Protein AF-A0A8S0ZD55-F1 (afdb_monomer)

Organism: Arctia plantaginis (NCBI:txid874455)

Nearest PDB structures (foldseek):
  4opw-assembly2_B  TM=4.286E-01  e=6.198E+00  Parabacteroides merdae ATCC 43184

Solvent-accessible surface area (backbone atoms only — not comparable to full-atom values): 8997 Å² total; per-residue (Å²): 132,87,66,43,65,70,47,78,48,70,50,79,42,67,69,46,82,46,78,48,62,26,48,26,40,40,40,39,36,45,28,46,33,40,40,39,41,34,46,24,49,31,38,38,40,38,36,45,28,46,34,40,40,40,40,34,46,24,51,30,38,39,40,39,37,45,29,45,34,41,39,40,40,34,46,25,51,30,40,38,40,39,36,44,29,45,34,40,40,42,40,34,43,26,51,30,39,39,39,38,35,44,28,45,36,41,39,40,40,35,44,26,51,32,39,39,39,37,37,43,29,46,33,40,40,40,41,36,44,26,51,31,38,38,40,38,36,43,30,45,33,41,39,41,39,36,45,25,51,31,39,38,40,37,38,44,29,46,35,41,40,40,40,36,44,25,52,31,38,39,39,37,38,42,30,46,34,40,37,40,39,35,43,26,54,33,40,37,43,37,57,59,56,78,40,80,46,78,47,69,58,53,83,38,82,46,80,89

Structure (mmCIF, N/CA/C/O backbone):
data_AF-A0A8S0ZD55-F1
#
_entry.id   AF-A0A8S0ZD55-F1
#
loop_
_atom_site.group_PDB
_atom_site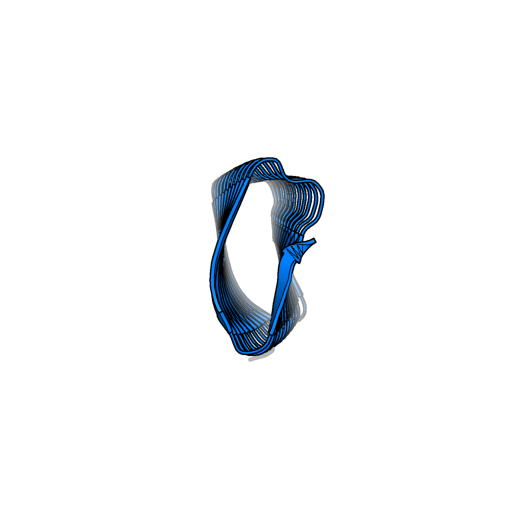.id
_atom_site.type_symbol
_atom_site.label_atom_id
_atom_site.label_alt_id
_atom_site.label_comp_id
_atom_site.label_asym_id
_atom_site.label_entity_id
_atom_site.label_seq_id
_atom_site.pdbx_PDB_ins_code
_atom_site.Cartn_x
_atom_site.Cartn_y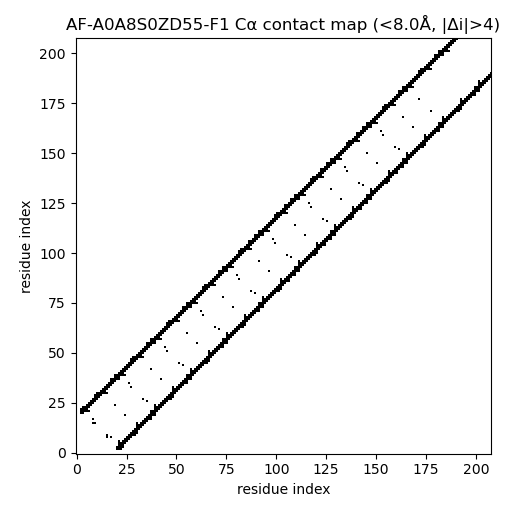
_atom_site.Cartn_z
_atom_site.occupancy
_atom_site.B_iso_or_equiv
_atom_site.auth_seq_id
_atom_site.auth_comp_id
_atom_site.auth_asym_id
_atom_site.auth_atom_id
_atom_site.pdbx_PDB_model_num
ATOM 1 N N . MET A 1 1 ? -24.504 -22.191 20.272 1.00 47.31 1 MET A N 1
ATOM 2 C CA . MET A 1 1 ? -24.353 -20.756 20.610 1.00 47.31 1 MET A CA 1
ATOM 3 C C . MET A 1 1 ? -25.172 -19.933 19.623 1.00 47.31 1 MET A C 1
ATOM 5 O O . MET A 1 1 ? -24.896 -20.004 18.431 1.00 47.31 1 MET A O 1
ATOM 9 N N . SER A 1 2 ? -26.214 -19.232 20.078 1.00 53.12 2 SER A N 1
ATOM 10 C CA . SER A 1 2 ? -27.029 -18.382 19.195 1.00 53.12 2 SER A CA 1
ATOM 11 C C . SER A 1 2 ? -26.196 -17.183 18.729 1.00 53.12 2 SER A C 1
ATOM 13 O O . SER A 1 2 ? -25.650 -16.458 19.561 1.00 53.12 2 SER A O 1
ATOM 15 N N . LYS A 1 3 ? -26.034 -16.994 17.411 1.00 61.75 3 LYS A N 1
ATOM 16 C CA . LYS A 1 3 ? -25.330 -15.819 16.867 1.00 61.75 3 LYS A CA 1
ATOM 17 C C . LYS A 1 3 ? -26.113 -14.563 17.249 1.00 61.75 3 LYS A C 1
ATOM 19 O O . LYS A 1 3 ? -27.315 -14.496 17.009 1.00 61.75 3 LYS A O 1
ATOM 24 N N . CYS A 1 4 ? -25.429 -13.544 17.767 1.00 74.69 4 CYS A N 1
ATOM 25 C CA . CYS A 1 4 ? -26.048 -12.246 18.026 1.00 74.69 4 CYS A CA 1
ATOM 26 C C . CYS A 1 4 ? -26.652 -11.696 16.721 1.00 74.69 4 CYS A C 1
ATOM 28 O O . CYS A 1 4 ? -25.960 -11.588 15.702 1.00 74.69 4 CYS A O 1
ATOM 30 N N . GLU A 1 5 ? -27.945 -11.367 16.715 1.00 87.19 5 GLU A N 1
ATOM 31 C CA . GLU A 1 5 ? -28.601 -10.897 15.493 1.00 87.19 5 GLU A CA 1
ATOM 32 C C . GLU A 1 5 ? -28.090 -9.518 15.065 1.00 87.19 5 GLU A C 1
ATOM 34 O O . GLU A 1 5 ? -27.779 -9.297 13.888 1.00 87.19 5 GLU A O 1
ATOM 39 N N . GLN A 1 6 ? -27.974 -8.591 16.019 1.00 91.31 6 GLN A N 1
ATOM 40 C CA . GLN A 1 6 ? -27.474 -7.242 15.788 1.00 91.31 6 GLN A CA 1
ATOM 41 C C . GLN A 1 6 ? -26.684 -6.734 16.994 1.00 91.31 6 GLN A C 1
ATOM 43 O O . GLN A 1 6 ? -27.213 -6.654 18.096 1.00 91.31 6 GLN A O 1
ATOM 48 N N . LEU A 1 7 ? -25.452 -6.288 16.753 1.00 94.31 7 LEU A N 1
ATOM 49 C CA . LEU A 1 7 ? -24.632 -5.591 17.739 1.00 94.31 7 LEU A CA 1
ATOM 50 C C . LEU A 1 7 ? -24.312 -4.174 17.248 1.00 94.31 7 LEU A C 1
ATOM 52 O O . LEU A 1 7 ? -23.886 -3.969 16.104 1.00 94.31 7 LEU A O 1
ATOM 56 N N . ARG A 1 8 ? -24.513 -3.177 18.113 1.00 96.56 8 ARG A N 1
ATOM 57 C CA . ARG A 1 8 ? -24.145 -1.779 17.861 1.00 96.56 8 ARG A CA 1
ATOM 58 C C . ARG A 1 8 ? -23.263 -1.280 18.996 1.00 96.56 8 ARG A C 1
ATOM 60 O O . ARG A 1 8 ? -23.666 -1.335 20.147 1.00 96.56 8 ARG A O 1
ATOM 67 N N . VAL A 1 9 ? -22.080 -0.780 18.658 1.00 96.94 9 VAL A N 1
ATOM 68 C CA . VAL A 1 9 ? -21.121 -0.223 19.620 1.00 96.94 9 VAL A CA 1
ATOM 69 C C . VAL A 1 9 ? -20.705 1.164 19.148 1.00 96.94 9 VAL A C 1
ATOM 71 O O . VAL A 1 9 ? -20.312 1.343 17.994 1.00 96.94 9 VAL A O 1
ATOM 74 N N . GLY A 1 10 ? -20.780 2.167 20.016 1.00 95.12 10 GLY A N 1
ATOM 75 C CA . GLY A 1 10 ? -20.322 3.504 19.667 1.00 95.12 10 GLY A CA 1
ATOM 76 C C . GLY A 1 10 ? -20.401 4.503 20.807 1.00 95.12 10 GLY A C 1
ATOM 77 O O . GLY A 1 10 ? -20.494 4.114 21.963 1.00 95.12 10 GLY A O 1
ATOM 78 N N . GLY A 1 11 ? -20.322 5.788 20.469 1.00 96.12 11 GLY A N 1
ATOM 79 C CA . GLY A 1 11 ? -20.299 6.889 21.435 1.00 96.12 11 GLY A CA 1
ATOM 80 C C . GLY A 1 11 ? -19.038 7.739 21.310 1.00 96.12 11 GLY A C 1
ATOM 81 O O . GLY A 1 11 ? -18.420 7.785 20.239 1.00 96.12 11 GLY A O 1
ATOM 82 N N . ARG A 1 12 ? -18.679 8.431 22.395 1.00 97.88 12 ARG A N 1
ATOM 83 C CA . ARG A 1 12 ? -17.441 9.206 22.513 1.00 97.88 12 ARG A CA 1
ATOM 84 C C . ARG A 1 12 ? -16.537 8.552 23.550 1.00 97.88 12 ARG A C 1
ATOM 86 O O . ARG A 1 12 ? -16.759 8.727 24.738 1.00 97.88 12 ARG A O 1
ATOM 93 N N . ASN A 1 13 ? -15.535 7.812 23.094 1.00 97.25 13 ASN A N 1
ATOM 94 C CA . ASN A 1 13 ? -14.643 7.047 23.961 1.00 97.25 13 ASN A CA 1
ATOM 95 C C . ASN A 1 13 ? -13.189 7.291 23.570 1.00 97.25 13 ASN A C 1
ATOM 97 O O . ASN A 1 13 ? -12.891 7.578 22.415 1.00 97.25 13 ASN A O 1
ATOM 101 N N . GLU A 1 14 ? -12.256 7.079 24.489 1.00 97.56 14 GLU A N 1
ATOM 102 C CA . GLU A 1 14 ? -10.845 6.987 24.109 1.00 97.56 14 GLU A CA 1
ATOM 103 C C . GLU A 1 14 ? -10.634 5.752 23.204 1.00 97.56 14 GLU A C 1
ATOM 105 O O . GLU A 1 14 ? -10.080 5.832 22.104 1.00 97.56 14 GLU A O 1
ATOM 110 N N . LYS A 1 15 ? -11.159 4.587 23.616 1.00 97.62 15 LYS A N 1
ATOM 111 C CA . LYS A 1 15 ? -10.948 3.307 22.926 1.00 97.62 15 LYS A CA 1
ATOM 112 C C . LYS A 1 15 ? -12.230 2.481 22.832 1.00 97.62 15 LYS A C 1
ATOM 114 O O . LYS A 1 15 ? -12.944 2.312 23.809 1.00 97.62 15 LYS A O 1
ATOM 119 N N . ILE A 1 16 ? -12.463 1.880 21.666 1.00 98.06 16 ILE A N 1
ATOM 120 C CA . ILE A 1 16 ? -13.451 0.815 21.450 1.00 98.06 16 ILE A CA 1
ATOM 121 C C . ILE A 1 16 ? -12.721 -0.437 20.954 1.00 98.06 16 ILE A C 1
ATOM 123 O O . ILE A 1 16 ? -12.004 -0.392 19.948 1.00 98.06 16 ILE A O 1
ATOM 127 N N . LYS A 1 17 ? -12.945 -1.577 21.616 1.00 98.12 17 LYS A N 1
ATOM 128 C CA . LYS A 1 17 ? -12.477 -2.902 21.187 1.00 98.12 17 LYS A CA 1
ATOM 129 C C . LYS A 1 17 ? -13.671 -3.852 21.099 1.00 98.12 17 LYS A C 1
ATOM 131 O O . LYS A 1 17 ? -14.343 -4.070 22.095 1.00 98.12 17 LYS A O 1
ATOM 136 N N . VAL A 1 18 ? -13.916 -4.418 19.919 1.00 97.56 18 VAL A N 1
ATOM 137 C CA . VAL A 1 18 ? -15.024 -5.358 19.680 1.00 97.56 18 VAL A CA 1
ATOM 138 C C . VAL A 1 18 ? -14.488 -6.661 19.097 1.00 97.56 18 VAL A C 1
ATOM 140 O O . VAL A 1 18 ? -13.771 -6.635 18.093 1.00 97.56 18 VAL A O 1
ATOM 143 N N . THR A 1 19 ? -14.883 -7.780 19.702 1.00 96.88 19 THR A N 1
ATOM 144 C CA . THR A 1 19 ? -14.769 -9.133 19.142 1.00 96.88 19 THR A CA 1
ATOM 145 C C . THR A 1 19 ? -16.174 -9.721 19.069 1.00 96.88 19 THR A C 1
ATOM 147 O O . THR A 1 19 ? -16.869 -9.718 20.080 1.00 96.88 19 THR A O 1
ATOM 150 N N . SER A 1 20 ? -16.636 -10.156 17.895 1.00 92.12 20 SER A N 1
ATOM 151 C CA . SER A 1 20 ? -18.030 -10.598 17.733 1.00 92.12 20 SER A CA 1
ATOM 152 C C . SER A 1 20 ? -18.220 -11.591 16.587 1.00 92.12 20 SER A C 1
ATOM 154 O O . SER A 1 20 ? -17.722 -11.358 15.484 1.00 92.12 20 SER A O 1
ATOM 156 N N . ASP A 1 21 ? -19.015 -12.631 16.848 1.00 94.62 21 ASP A N 1
ATOM 157 C CA . ASP A 1 21 ? -19.745 -13.396 15.834 1.00 94.62 21 ASP A CA 1
ATOM 158 C C . ASP A 1 21 ? -21.208 -12.924 15.825 1.00 94.62 21 ASP A C 1
ATOM 160 O O . ASP A 1 21 ? -21.932 -13.063 16.817 1.00 94.62 21 ASP A O 1
ATOM 164 N N . SER A 1 22 ? -21.636 -12.290 14.732 1.00 92.12 22 SER A N 1
ATOM 165 C CA . SER A 1 22 ? -22.992 -11.744 14.627 1.00 92.12 22 SER A CA 1
ATOM 166 C C . SER A 1 22 ? -23.531 -11.740 13.204 1.00 92.12 22 SER A C 1
ATOM 168 O O . SER A 1 22 ? -22.808 -11.718 12.208 1.00 92.12 22 SER A O 1
ATOM 170 N N . ARG A 1 23 ? -24.855 -11.690 13.061 1.00 95.69 23 ARG A N 1
ATOM 171 C CA . ARG A 1 23 ? -25.461 -11.462 11.747 1.00 95.69 23 ARG A CA 1
ATOM 172 C C . ARG A 1 23 ? -25.162 -10.044 11.249 1.00 95.69 23 ARG A C 1
ATOM 174 O O . ARG A 1 23 ? -24.842 -9.885 10.068 1.00 95.69 23 ARG A O 1
ATOM 181 N N . ALA A 1 24 ? -25.226 -9.034 12.115 1.00 96.25 24 ALA A N 1
ATOM 182 C CA . ALA A 1 24 ? -24.863 -7.665 11.772 1.00 96.25 24 ALA A CA 1
ATOM 183 C C . ALA A 1 24 ? -24.129 -6.944 12.912 1.00 96.25 24 ALA A C 1
ATOM 185 O O . ALA A 1 24 ? -24.646 -6.840 14.020 1.00 96.25 24 ALA A O 1
ATOM 186 N N . LEU A 1 25 ? -22.983 -6.338 12.595 1.00 97.75 25 LEU A N 1
ATOM 187 C CA . LEU A 1 25 ? -22.206 -5.515 13.521 1.00 97.75 25 LEU A CA 1
ATOM 188 C C . LEU A 1 25 ? -22.049 -4.087 12.982 1.00 97.75 25 LEU A C 1
ATOM 190 O O . LEU A 1 25 ? -21.667 -3.862 11.827 1.00 97.75 25 LEU A O 1
ATOM 194 N N . ARG A 1 26 ? -22.321 -3.096 13.834 1.00 98.38 26 ARG A N 1
ATOM 195 C CA . ARG A 1 26 ? -22.043 -1.678 13.574 1.00 98.38 26 ARG A CA 1
ATOM 196 C C . ARG A 1 26 ? -21.172 -1.105 14.683 1.00 98.38 26 ARG A C 1
ATOM 198 O O . ARG A 1 26 ? -21.569 -1.128 15.841 1.00 98.38 26 ARG A O 1
ATOM 205 N N . VAL A 1 27 ? -20.020 -0.550 14.318 1.00 98.44 27 VAL A N 1
ATOM 206 C CA . VAL A 1 27 ? -19.103 0.109 15.256 1.00 98.44 27 VAL A CA 1
ATOM 207 C C . VAL A 1 27 ? -18.818 1.535 14.793 1.00 98.44 27 VAL A C 1
ATOM 209 O O . VAL A 1 27 ? -18.465 1.745 13.631 1.00 98.44 27 VAL A O 1
ATOM 212 N N . GLY A 1 28 ? -18.948 2.529 15.670 1.00 96.31 28 GLY A N 1
ATOM 213 C CA . GLY A 1 28 ? -18.549 3.889 15.313 1.00 96.31 28 GLY A CA 1
ATOM 214 C C . GLY A 1 28 ? -18.613 4.933 16.418 1.00 96.31 28 GLY A C 1
ATOM 215 O O . GLY A 1 28 ? -18.451 4.616 17.587 1.00 96.31 28 GLY A O 1
ATOM 216 N N . GLY A 1 29 ? -18.799 6.200 16.045 1.00 97.75 29 GLY A N 1
ATOM 217 C CA . GLY A 1 29 ? -18.802 7.333 16.979 1.00 97.75 29 GLY A CA 1
ATOM 218 C C . GLY A 1 29 ? -17.589 8.252 16.822 1.00 97.75 29 GLY A C 1
ATOM 219 O O . GLY A 1 29 ? -17.018 8.340 15.730 1.00 97.75 29 GLY A O 1
ATOM 220 N N . ARG A 1 30 ? -17.229 8.968 17.893 1.00 98.44 30 ARG A N 1
ATOM 221 C CA . ARG A 1 30 ? -16.072 9.873 17.947 1.00 98.44 30 ARG A CA 1
ATOM 222 C C . ARG A 1 30 ? -15.062 9.355 18.961 1.00 98.44 30 ARG A C 1
ATOM 224 O O . ARG A 1 30 ? -15.209 9.633 20.144 1.00 98.44 30 ARG A O 1
ATOM 231 N N . ASN A 1 31 ? -14.052 8.625 18.506 1.00 98.06 31 ASN A N 1
ATOM 232 C CA . ASN A 1 31 ? -13.114 7.951 19.400 1.00 98.06 31 ASN A CA 1
ATOM 233 C C . ASN A 1 31 ? -11.665 8.170 18.976 1.00 98.06 31 ASN A C 1
ATOM 235 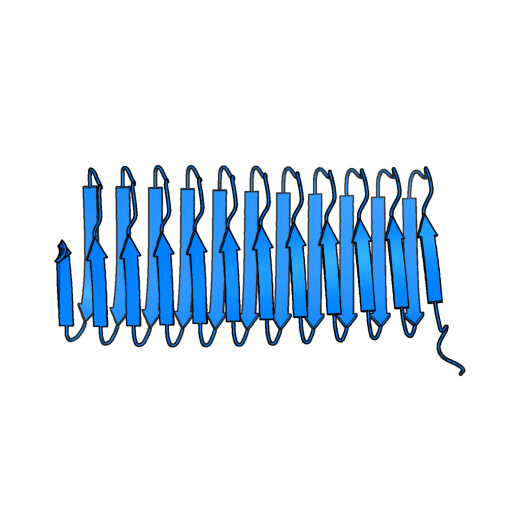O O . ASN A 1 31 ? -11.409 8.428 17.807 1.00 98.06 31 ASN A O 1
ATOM 239 N N . GLU A 1 32 ? -10.691 7.999 19.864 1.00 98.31 32 GLU A N 1
ATOM 240 C CA . GLU A 1 32 ? -9.295 7.977 19.407 1.00 98.31 32 GLU A CA 1
ATOM 241 C C . GLU A 1 32 ? -9.029 6.684 18.630 1.00 98.31 32 GLU A C 1
ATOM 243 O O . GLU A 1 32 ? -8.540 6.702 17.498 1.00 98.31 32 GLU A O 1
ATOM 248 N N . LYS A 1 33 ? -9.404 5.528 19.198 1.00 98.25 33 LYS A N 1
ATOM 249 C CA . LYS A 1 33 ? -9.071 4.210 18.633 1.00 98.25 33 LYS A CA 1
ATOM 250 C C . LYS A 1 33 ? -10.280 3.283 18.562 1.00 98.25 33 LYS A C 1
ATOM 252 O O . LYS A 1 33 ? -10.929 3.006 19.564 1.00 98.25 33 LYS A O 1
ATOM 257 N N . ILE A 1 34 ? -10.515 2.700 17.388 1.00 98.69 34 ILE A N 1
ATOM 258 C CA . ILE A 1 34 ? -11.448 1.585 17.182 1.00 98.69 34 ILE A CA 1
ATOM 259 C C . ILE A 1 34 ? -10.667 0.357 16.702 1.00 98.69 34 ILE A C 1
ATOM 261 O O . ILE A 1 34 ? -9.983 0.411 15.676 1.00 98.69 34 ILE A O 1
ATOM 265 N N . LYS A 1 35 ? -10.810 -0.777 17.398 1.00 98.75 35 LYS A N 1
ATOM 266 C CA . LYS A 1 35 ? -10.303 -2.094 16.982 1.00 98.75 35 LYS A CA 1
ATOM 267 C C . LYS A 1 35 ? -11.455 -3.097 16.901 1.00 98.75 35 LYS A C 1
ATOM 269 O O . LYS A 1 35 ? -12.085 -3.387 17.911 1.00 98.75 35 LYS A O 1
ATOM 274 N N . VAL A 1 36 ? -11.692 -3.661 15.720 1.00 98.56 36 VAL A N 1
ATOM 275 C CA . VAL A 1 36 ? -12.752 -4.656 15.487 1.00 98.56 36 VAL A CA 1
ATOM 276 C C . VAL A 1 36 ? -12.156 -5.950 14.945 1.00 98.56 36 VAL A C 1
ATOM 278 O O . VAL A 1 36 ? -11.384 -5.912 13.987 1.00 98.56 36 VAL A O 1
ATOM 281 N N . THR A 1 37 ? -12.538 -7.075 15.546 1.00 98.44 37 THR A N 1
ATOM 282 C CA . THR A 1 37 ? -12.336 -8.434 15.021 1.00 98.44 37 THR A CA 1
ATOM 283 C C . THR A 1 37 ? -13.705 -9.096 14.906 1.00 98.44 37 THR A C 1
ATOM 285 O O . THR A 1 37 ? -14.418 -9.164 15.903 1.00 98.44 37 THR A O 1
ATOM 288 N N . SER A 1 38 ? -14.133 -9.518 13.716 1.00 95.81 38 SER A N 1
ATOM 289 C CA . SER A 1 38 ? -15.491 -10.057 13.568 1.00 95.81 38 SER A CA 1
ATOM 290 C C . SER A 1 38 ? -15.641 -11.066 12.439 1.00 95.81 38 SER A C 1
ATOM 292 O O . SER A 1 38 ? -15.165 -10.823 11.330 1.00 95.81 38 SER A O 1
ATOM 294 N N . ASP A 1 39 ? -16.378 -12.135 12.730 1.00 97.00 39 ASP A N 1
ATOM 295 C CA . ASP A 1 39 ? -17.098 -12.934 11.739 1.00 97.00 39 ASP A CA 1
ATOM 296 C C . ASP A 1 39 ? -18.535 -12.396 11.682 1.00 97.00 39 ASP A C 1
ATOM 298 O O . ASP A 1 39 ? -19.239 -12.351 12.695 1.00 97.00 39 ASP A O 1
ATOM 302 N N . SER A 1 40 ? -18.962 -11.882 10.528 1.00 94.31 40 SER A N 1
ATOM 303 C CA . SER A 1 40 ? -20.347 -11.433 10.395 1.00 94.31 40 SER A CA 1
ATOM 304 C C . SER A 1 40 ? -20.889 -11.488 8.980 1.00 94.31 40 SER A C 1
ATOM 306 O O . SER A 1 40 ? -20.178 -11.347 7.988 1.00 94.31 40 SER A O 1
ATOM 308 N N . ARG A 1 41 ? -22.216 -11.580 8.829 1.00 97.12 41 ARG A N 1
ATOM 309 C CA . ARG A 1 41 ? -22.799 -11.397 7.486 1.00 97.12 41 ARG A CA 1
ATOM 310 C C . ARG A 1 41 ? -22.613 -9.955 7.004 1.00 97.12 41 ARG A C 1
ATOM 312 O O . ARG A 1 41 ? -22.337 -9.750 5.822 1.00 97.12 41 ARG A O 1
ATOM 319 N N . ALA A 1 42 ? -22.758 -8.969 7.887 1.00 97.81 42 ALA A N 1
ATOM 320 C CA . ALA A 1 42 ? -22.577 -7.562 7.549 1.00 97.81 42 ALA A CA 1
ATOM 321 C C . ALA A 1 42 ? -21.855 -6.784 8.657 1.00 97.81 42 ALA A C 1
ATOM 323 O O . ALA A 1 42 ? -22.394 -6.618 9.749 1.00 97.81 42 ALA A O 1
ATOM 324 N N . LEU A 1 43 ? -20.707 -6.195 8.321 1.00 98.50 43 LEU A N 1
ATOM 325 C CA . LEU A 1 43 ? -19.941 -5.321 9.207 1.00 98.50 43 LEU A CA 1
ATOM 326 C C . LEU A 1 43 ? -19.885 -3.892 8.657 1.00 98.50 43 LEU A C 1
ATOM 328 O O . LEU A 1 43 ? -19.554 -3.649 7.491 1.00 98.50 43 LEU A O 1
ATOM 332 N N . ARG A 1 44 ? -20.186 -2.914 9.515 1.00 98.75 44 ARG A N 1
ATOM 333 C CA . ARG A 1 44 ? -19.974 -1.487 9.245 1.00 98.75 44 ARG A CA 1
ATOM 334 C C . ARG A 1 44 ? -19.138 -0.856 10.349 1.00 98.75 44 ARG A C 1
ATOM 336 O O . ARG A 1 44 ? -19.539 -0.890 11.506 1.00 98.75 44 ARG A O 1
ATOM 343 N N . VAL A 1 45 ? -18.023 -0.231 9.982 1.00 98.69 45 VAL A N 1
ATOM 344 C CA . VAL A 1 45 ? -17.153 0.497 10.916 1.00 98.69 4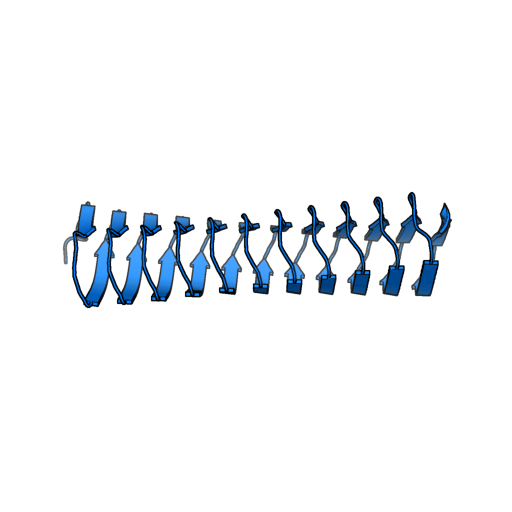5 VAL A CA 1
ATOM 345 C C . VAL A 1 45 ? -16.935 1.923 10.422 1.00 98.69 45 VAL A C 1
ATOM 347 O O . VAL A 1 45 ? -16.583 2.126 9.259 1.00 98.69 45 VAL A O 1
ATOM 350 N N . GLY A 1 46 ? -17.128 2.929 11.273 1.00 96.94 46 GLY A N 1
ATOM 351 C CA . GLY A 1 46 ? -16.804 4.301 10.889 1.00 96.94 46 GLY A CA 1
ATOM 352 C C . GLY A 1 46 ? -16.986 5.362 11.964 1.00 96.94 46 GLY A C 1
ATOM 353 O O . GLY A 1 46 ? -16.944 5.062 13.147 1.00 96.94 46 GLY A O 1
ATOM 354 N N . GLY A 1 47 ? -17.151 6.620 11.558 1.00 98.12 47 GLY A N 1
ATOM 355 C CA . GLY A 1 47 ? -17.268 7.763 12.473 1.00 98.12 47 GLY A CA 1
ATOM 356 C C . GLY A 1 47 ? -16.138 8.778 12.302 1.00 98.12 47 GLY A C 1
ATOM 357 O O . GLY A 1 47 ? -15.587 8.900 11.204 1.00 98.12 47 GLY A O 1
ATOM 358 N N . ARG A 1 48 ? -15.825 9.524 13.368 1.00 98.62 48 ARG A N 1
ATOM 359 C CA . ARG A 1 48 ? -14.725 10.498 13.411 1.00 98.62 48 ARG A CA 1
ATOM 360 C C . ARG A 1 48 ? -13.668 10.043 14.410 1.00 98.62 48 ARG A C 1
ATOM 362 O O . ARG A 1 48 ? -13.837 10.293 15.598 1.00 98.62 48 ARG A O 1
ATOM 369 N N . ASN A 1 49 ? -12.608 9.392 13.943 1.00 98.50 49 ASN A N 1
ATOM 370 C CA . ASN A 1 49 ? -11.626 8.774 14.833 1.00 98.50 49 ASN A CA 1
ATOM 371 C C . ASN A 1 49 ? -10.184 9.043 14.409 1.00 98.50 49 ASN A C 1
ATOM 373 O O . ASN A 1 49 ? -9.931 9.284 13.238 1.00 98.50 49 ASN A O 1
ATOM 377 N N . GLU A 1 50 ? -9.211 8.932 15.306 1.00 98.56 50 GLU A N 1
ATOM 378 C CA . GLU A 1 50 ? -7.808 8.970 14.870 1.00 98.56 50 GLU A CA 1
ATOM 379 C C . GLU A 1 50 ? -7.451 7.670 14.140 1.00 98.56 50 GLU A C 1
ATOM 381 O O . GLU A 1 50 ? -6.933 7.679 13.023 1.00 98.56 50 GLU A O 1
ATOM 386 N N . LYS A 1 51 ? -7.767 6.512 14.736 1.00 98.62 51 LYS A N 1
ATOM 387 C CA . LYS A 1 51 ? -7.332 5.200 14.233 1.00 98.62 51 LYS A CA 1
ATOM 388 C C . LYS A 1 51 ? -8.473 4.188 14.208 1.00 98.62 51 LYS A C 1
ATOM 390 O O . LYS A 1 51 ? -9.067 3.867 15.232 1.00 98.62 51 LYS A O 1
ATOM 395 N N . ILE A 1 52 ? -8.705 3.591 13.042 1.00 98.81 52 ILE A N 1
ATOM 396 C CA . ILE A 1 52 ? -9.578 2.425 12.862 1.00 98.81 52 ILE A CA 1
ATOM 397 C C . ILE A 1 52 ? -8.737 1.234 12.395 1.00 98.81 52 ILE A C 1
ATOM 399 O O . ILE A 1 52 ? -8.077 1.300 11.356 1.00 98.81 52 ILE A O 1
ATOM 403 N N . LYS A 1 53 ? -8.805 0.114 13.122 1.00 98.88 53 LYS A N 1
ATOM 404 C CA . LYS A 1 53 ? -8.249 -1.186 12.720 1.00 98.88 53 LYS A CA 1
ATOM 405 C C . LYS A 1 53 ? -9.359 -2.233 12.659 1.00 98.88 53 LYS A C 1
ATOM 407 O O . LYS A 1 53 ? -9.996 -2.511 13.671 1.00 98.88 53 LYS A O 1
ATOM 412 N N . VAL A 1 54 ? -9.551 -2.842 11.492 1.00 98.75 54 VAL A N 1
ATOM 413 C CA . VAL A 1 54 ? -10.555 -3.893 11.271 1.00 98.75 54 VAL A CA 1
ATOM 414 C C . VAL A 1 54 ? -9.883 -5.155 10.747 1.00 98.75 54 VAL A C 1
ATOM 416 O O . VAL A 1 54 ? -9.159 -5.091 9.754 1.00 98.75 54 VAL A O 1
ATOM 419 N N . THR A 1 55 ? -10.166 -6.282 11.395 1.00 98.75 55 THR A N 1
ATOM 420 C CA . THR A 1 55 ? -9.931 -7.635 10.884 1.00 98.75 55 THR A CA 1
ATOM 421 C C . THR A 1 55 ? -11.286 -8.331 10.779 1.00 98.75 55 THR A C 1
ATOM 423 O O . THR A 1 55 ? -12.008 -8.379 11.773 1.00 98.75 55 THR A O 1
ATOM 426 N N . SER A 1 56 ? -11.680 -8.822 9.605 1.00 97.38 56 SER A N 1
ATOM 427 C CA . SER A 1 56 ? -13.002 -9.448 9.468 1.00 97.38 56 SER A CA 1
ATOM 428 C C . SER A 1 56 ? -13.089 -10.488 8.362 1.00 97.38 56 SER A C 1
ATOM 430 O O . SER A 1 56 ? -12.598 -10.252 7.258 1.00 97.38 56 SER A O 1
ATOM 432 N N . ASP A 1 57 ? -13.793 -11.575 8.662 1.00 98.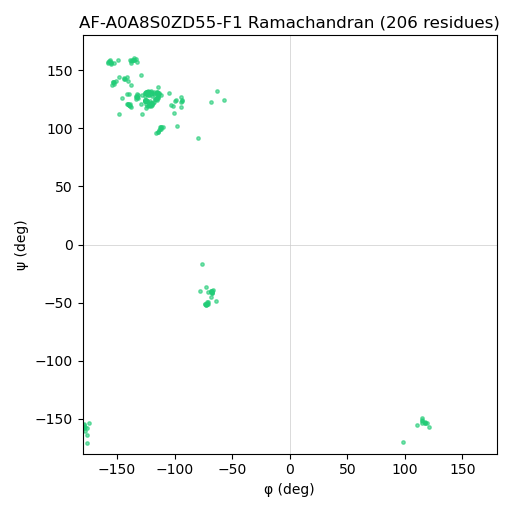19 57 ASP A N 1
ATOM 433 C CA . ASP A 1 57 ? -14.465 -12.410 7.669 1.00 98.19 57 ASP A CA 1
ATOM 434 C C . ASP A 1 57 ? -15.916 -11.924 7.564 1.00 98.19 57 ASP A C 1
ATOM 436 O O . ASP A 1 57 ? -16.617 -11.792 8.574 1.00 98.19 57 ASP A O 1
ATOM 440 N N . SER A 1 58 ? -16.359 -11.539 6.364 1.00 95.88 58 SER A N 1
ATOM 441 C CA . SER A 1 58 ? -17.757 -11.152 6.193 1.00 95.88 58 SER A CA 1
ATOM 442 C C . SER A 1 58 ? -18.306 -11.305 4.786 1.00 95.88 58 SER A C 1
ATOM 444 O O . SER A 1 58 ? -17.615 -11.179 3.778 1.00 95.88 58 SER A O 1
ATOM 446 N N . ARG A 1 59 ? -19.630 -11.437 4.655 1.00 98.12 59 ARG A N 1
ATOM 447 C CA . ARG A 1 59 ? -20.240 -11.309 3.317 1.00 98.12 59 ARG A CA 1
ATOM 448 C C . ARG A 1 59 ? -20.126 -9.873 2.800 1.00 98.12 59 ARG A C 1
ATOM 450 O O . ARG A 1 59 ? -19.870 -9.677 1.613 1.00 98.12 59 ARG A O 1
ATOM 457 N N . ALA A 1 60 ? -20.320 -8.878 3.662 1.00 98.38 60 ALA A N 1
ATOM 458 C CA . ALA A 1 60 ? -20.215 -7.472 3.294 1.00 98.38 60 ALA A CA 1
ATOM 459 C C . ALA A 1 60 ? -19.549 -6.633 4.391 1.00 98.38 60 ALA A C 1
ATOM 461 O O . ALA A 1 60 ? -20.107 -6.470 5.476 1.00 98.38 60 ALA A O 1
ATOM 462 N N . LEU A 1 61 ? -18.432 -5.989 4.047 1.00 98.69 61 LEU A N 1
ATOM 463 C CA . LEU A 1 61 ? -17.713 -5.059 4.913 1.00 98.69 61 LEU A CA 1
ATOM 464 C C . LEU A 1 61 ? -17.738 -3.639 4.339 1.00 98.69 61 LEU A C 1
ATOM 466 O O . LEU A 1 61 ? -17.422 -3.396 3.169 1.00 98.69 61 LEU A O 1
ATOM 470 N N . ARG A 1 62 ? -18.093 -2.666 5.182 1.00 98.88 62 ARG A N 1
ATOM 471 C CA . ARG A 1 62 ? -17.955 -1.234 4.894 1.00 98.88 62 ARG A CA 1
ATOM 472 C C . ARG A 1 62 ? -17.154 -0.543 5.989 1.00 98.88 62 ARG A C 1
ATOM 474 O O . ARG A 1 62 ? -17.559 -0.574 7.147 1.00 98.88 62 ARG A O 1
ATOM 481 N N . VAL A 1 63 ? -16.072 0.131 5.613 1.00 98.75 63 VAL A N 1
ATOM 482 C CA . VAL A 1 63 ? -15.247 0.925 6.534 1.00 98.75 63 VAL A CA 1
ATOM 483 C C . VAL A 1 63 ? -15.107 2.352 6.014 1.00 98.75 63 VAL A C 1
ATOM 485 O O . VAL A 1 63 ? -14.775 2.553 4.845 1.00 98.75 63 VAL A O 1
ATOM 488 N N . GLY A 1 64 ? -15.351 3.359 6.850 1.00 97.06 64 GLY A N 1
ATOM 489 C CA . GLY A 1 64 ? -15.098 4.740 6.446 1.00 97.06 64 GLY A CA 1
ATOM 490 C C . GLY A 1 64 ? -15.372 5.810 7.493 1.00 97.06 64 GLY A C 1
ATOM 491 O O . GLY A 1 64 ? -15.341 5.541 8.685 1.00 97.06 64 GLY A O 1
ATOM 492 N N . GLY A 1 65 ? -15.609 7.044 7.053 1.00 98.12 65 GLY A N 1
ATOM 493 C CA . GLY A 1 65 ? -15.814 8.200 7.935 1.00 98.12 65 GLY A CA 1
ATOM 494 C C . GLY A 1 65 ? -14.748 9.278 7.750 1.00 98.12 65 GLY A C 1
ATOM 495 O O . GLY A 1 65 ? -14.199 9.413 6.654 1.00 98.12 65 GLY A O 1
ATOM 496 N N . ARG A 1 66 ? -14.488 10.060 8.803 1.00 98.69 66 ARG A N 1
ATOM 497 C CA . ARG A 1 66 ? -13.446 11.095 8.836 1.00 98.69 66 ARG A CA 1
ATOM 498 C C . ARG A 1 66 ? -12.372 10.704 9.842 1.00 98.69 66 ARG A C 1
ATOM 500 O O . ARG A 1 66 ? -12.563 10.949 11.028 1.00 98.69 66 ARG A O 1
ATOM 507 N N . ASN A 1 67 ? -11.277 10.105 9.389 1.00 98.50 67 ASN A N 1
ATOM 508 C CA . ASN A 1 67 ? -10.269 9.559 10.295 1.00 98.50 67 ASN A CA 1
ATOM 509 C C . ASN A 1 67 ? -8.847 9.914 9.879 1.00 98.50 67 ASN A C 1
ATOM 511 O O . ASN A 1 67 ? -8.610 10.169 8.710 1.00 98.50 67 ASN A O 1
ATOM 515 N N . GLU A 1 68 ? -7.871 9.872 10.777 1.00 98.62 68 GLU A N 1
ATOM 516 C CA . GLU A 1 68 ? -6.475 9.990 10.329 1.00 98.62 68 GLU A CA 1
ATOM 517 C C . GLU A 1 68 ? -6.059 8.697 9.621 1.00 98.62 68 GLU A C 1
ATOM 519 O O . GLU A 1 68 ? -5.637 8.707 8.467 1.00 98.62 68 GLU A O 1
ATOM 524 N N . ASN A 1 69 ? -6.265 7.545 10.265 1.00 98.56 69 ASN A N 1
ATOM 525 C CA . ASN A 1 69 ? -5.751 6.265 9.796 1.00 98.56 69 ASN A CA 1
ATOM 526 C C . ASN A 1 69 ? -6.821 5.167 9.789 1.00 98.56 69 ASN A C 1
ATOM 528 O O . ASN A 1 69 ? -7.403 4.825 10.818 1.00 98.56 69 ASN A O 1
ATOM 532 N N . ILE A 1 70 ? -7.001 4.521 8.637 1.00 98.88 70 ILE A N 1
ATOM 533 C CA . ILE A 1 70 ? -7.798 3.299 8.487 1.00 98.88 70 ILE A CA 1
ATOM 534 C C . ILE A 1 70 ? -6.888 2.149 8.047 1.00 98.88 70 ILE A C 1
ATOM 536 O O . ILE A 1 70 ? -6.234 2.227 7.005 1.00 98.88 70 ILE A O 1
ATOM 540 N N . LYS A 1 71 ? -6.895 1.043 8.799 1.00 98.88 71 LYS A N 1
ATOM 541 C CA . LYS A 1 71 ? -6.268 -0.232 8.425 1.00 98.88 71 LYS A CA 1
ATOM 542 C C . LYS A 1 71 ? -7.316 -1.343 8.389 1.00 98.88 71 LYS A C 1
ATOM 544 O O . LYS A 1 71 ? -7.944 -1.629 9.405 1.00 98.88 71 LYS A O 1
ATOM 549 N N . VAL A 1 72 ? -7.462 -1.994 7.238 1.00 98.81 72 VAL A N 1
ATOM 550 C CA . VAL A 1 72 ? -8.405 -3.103 7.036 1.00 98.81 72 VAL A CA 1
ATOM 551 C C . VAL A 1 72 ? -7.661 -4.338 6.544 1.00 98.81 72 VAL A C 1
ATOM 553 O O . VAL A 1 72 ? -6.926 -4.256 5.560 1.00 98.81 72 VAL A O 1
ATOM 556 N N . THR A 1 73 ? -7.895 -5.464 7.212 1.00 98.88 73 THR A N 1
ATOM 557 C CA . THR A 1 73 ? -7.582 -6.815 6.741 1.00 98.88 73 THR A CA 1
ATOM 558 C C . THR A 1 73 ? -8.896 -7.585 6.642 1.00 98.88 73 THR A C 1
ATOM 560 O O . THR A 1 73 ? -9.613 -7.667 7.637 1.00 98.88 73 THR A O 1
ATOM 563 N N . SER A 1 74 ? -9.259 -8.105 5.470 1.00 97.88 74 SER A N 1
ATOM 564 C CA . SER A 1 74 ? -10.539 -8.810 5.339 1.00 97.88 74 SER A CA 1
ATOM 565 C C . SER A 1 74 ? -10.560 -9.865 4.245 1.00 97.88 74 SER A C 1
ATOM 567 O O . SER A 1 74 ? -10.081 -9.611 3.139 1.00 97.88 74 SER A O 1
ATOM 569 N N . ASP A 1 75 ? -11.193 -10.992 4.557 1.00 98.44 75 ASP A N 1
ATOM 570 C CA . ASP A 1 75 ? -11.815 -11.870 3.570 1.00 98.44 75 ASP A CA 1
ATOM 571 C C . ASP A 1 75 ? -13.288 -11.461 3.454 1.00 98.44 75 ASP A C 1
ATOM 573 O O . ASP A 1 75 ? -13.988 -11.320 4.463 1.00 98.44 75 ASP A O 1
ATOM 577 N N . SER A 1 76 ? -13.753 -11.144 2.243 1.00 95.88 76 SER A N 1
ATOM 578 C CA . SER A 1 76 ? -15.173 -10.853 2.064 1.00 95.88 76 SER A CA 1
ATOM 579 C C . SER A 1 76 ? -15.705 -11.058 0.657 1.00 95.88 76 SER A C 1
ATOM 581 O O . SER A 1 76 ? -15.017 -10.902 -0.348 1.00 95.88 76 SER A O 1
ATOM 583 N N . ARG A 1 77 ? -17.019 -11.271 0.520 1.00 98.44 77 ARG A N 1
ATOM 584 C CA . ARG A 1 77 ? -17.626 -11.198 -0.824 1.00 98.44 77 ARG A CA 1
ATOM 585 C C . ARG A 1 77 ? -17.583 -9.769 -1.369 1.00 98.44 77 ARG A C 1
ATOM 587 O O . ARG A 1 77 ? -17.319 -9.584 -2.557 1.00 98.44 77 ARG A O 1
ATOM 594 N N . ALA A 1 78 ? -17.845 -8.767 -0.532 1.00 98.56 78 ALA A N 1
ATOM 595 C CA . ALA A 1 78 ? -17.817 -7.366 -0.930 1.00 98.56 78 ALA A CA 1
ATOM 596 C C . ALA A 1 78 ? -17.203 -6.465 0.149 1.00 98.56 78 ALA A C 1
ATOM 598 O O . ALA A 1 78 ? -17.770 -6.315 1.232 1.00 98.56 78 ALA A O 1
ATOM 599 N N . LEU A 1 79 ? -16.129 -5.760 -0.209 1.00 98.81 79 LEU A N 1
ATOM 600 C CA . LEU A 1 79 ? -15.464 -4.775 0.640 1.00 98.81 79 LEU A CA 1
ATOM 601 C C . LEU A 1 79 ? -15.564 -3.370 0.039 1.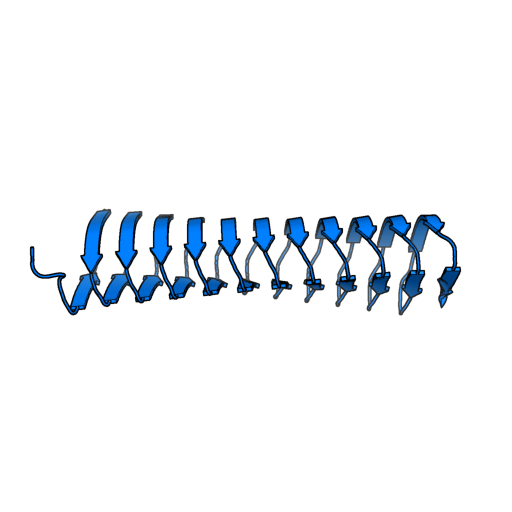00 98.81 79 LEU A C 1
ATOM 603 O O . LEU A 1 79 ? -15.257 -3.131 -1.134 1.00 98.81 79 LEU A O 1
ATOM 607 N N . ARG A 1 80 ? -15.977 -2.404 0.863 1.00 98.88 80 ARG A N 1
ATOM 608 C CA . ARG A 1 80 ? -15.917 -0.972 0.550 1.00 98.88 80 ARG A CA 1
ATOM 609 C C . ARG A 1 80 ? -15.163 -0.218 1.636 1.00 98.88 80 ARG A C 1
ATOM 611 O O . ARG A 1 80 ? -15.581 -0.241 2.791 1.00 98.88 80 ARG A O 1
ATOM 618 N N . VAL A 1 81 ? -14.110 0.499 1.255 1.00 98.81 81 VAL A N 1
ATOM 619 C CA . VAL A 1 81 ? -13.337 1.355 2.165 1.00 98.81 81 VAL A CA 1
ATOM 620 C C . VAL A 1 81 ? -13.276 2.777 1.617 1.00 98.81 81 VAL A C 1
ATOM 622 O O . VAL A 1 81 ? -12.956 2.975 0.445 1.00 98.81 81 VAL A O 1
ATOM 625 N N . GLY A 1 82 ? -13.575 3.784 2.436 1.00 97.19 82 GLY A N 1
ATOM 626 C CA . GLY A 1 82 ? -13.394 5.167 2.005 1.00 97.19 82 GLY A CA 1
ATOM 627 C C . GLY A 1 82 ? -13.727 6.240 3.029 1.00 97.19 82 GLY A C 1
ATOM 628 O O . GLY A 1 82 ? -13.692 5.996 4.227 1.00 97.19 82 GLY A O 1
ATOM 629 N N . GLY A 1 83 ? -14.026 7.450 2.562 1.00 98.19 83 GLY A N 1
ATOM 630 C CA . GLY A 1 83 ? -14.297 8.610 3.418 1.00 98.19 83 GLY A CA 1
ATOM 631 C C . GLY A 1 83 ? -13.283 9.734 3.219 1.00 98.19 83 GLY A C 1
ATOM 632 O O . GLY A 1 83 ? -12.721 9.866 2.130 1.00 98.19 83 GLY A O 1
ATOM 633 N N . ARG A 1 84 ? -13.082 10.557 4.253 1.00 98.75 84 ARG A N 1
ATOM 634 C CA . ARG A 1 84 ? -12.099 11.648 4.268 1.00 98.75 84 ARG A CA 1
ATOM 635 C C . ARG A 1 84 ? -11.013 11.336 5.289 1.00 98.75 84 ARG A C 1
ATOM 637 O O . ARG A 1 84 ? -11.241 11.569 6.473 1.00 98.75 84 ARG A O 1
ATOM 644 N N . ASN A 1 85 ? -9.873 10.812 4.850 1.00 98.56 85 ASN A N 1
ATOM 645 C CA . ASN A 1 85 ? -8.839 10.344 5.770 1.00 98.56 85 ASN A CA 1
ATOM 646 C C . ASN A 1 85 ? -7.432 10.772 5.369 1.00 98.56 85 ASN A C 1
ATOM 648 O O . ASN A 1 85 ? -7.196 11.050 4.205 1.00 98.56 85 ASN A O 1
ATOM 652 N N . GLU A 1 86 ? -6.466 10.770 6.278 1.00 98.69 86 GLU A N 1
ATOM 653 C CA . GLU A 1 86 ? -5.070 10.951 5.855 1.00 98.69 86 GLU A CA 1
ATOM 654 C C . GLU A 1 86 ? -4.580 9.682 5.152 1.00 98.69 86 GLU A C 1
ATOM 656 O O . GLU A 1 86 ? -4.112 9.719 4.014 1.00 98.69 86 GLU A O 1
ATOM 661 N N . LYS A 1 87 ? -4.744 8.516 5.788 1.00 98.75 87 LYS A N 1
ATOM 662 C CA . LYS A 1 87 ? -4.191 7.246 5.307 1.00 98.75 87 LYS A CA 1
ATOM 663 C C . LYS A 1 87 ? -5.219 6.122 5.340 1.00 98.75 87 LYS A C 1
ATOM 665 O O . LYS A 1 87 ? -5.814 5.811 6.369 1.00 98.75 87 LYS A O 1
ATOM 670 N N . ILE A 1 88 ? -5.347 5.427 4.215 1.00 98.88 88 ILE A N 1
ATOM 671 C CA . ILE A 1 88 ? -6.076 4.162 4.097 1.00 98.88 88 ILE A CA 1
ATOM 672 C C . ILE A 1 88 ? -5.093 3.062 3.688 1.00 98.88 88 ILE A C 1
ATOM 674 O O . ILE A 1 88 ? -4.438 3.161 2.649 1.00 98.88 88 ILE A O 1
ATOM 678 N N . LYS A 1 89 ? -5.029 1.979 4.469 1.00 98.88 89 LYS A N 1
ATOM 679 C CA . LYS A 1 89 ? -4.320 0.739 4.132 1.00 98.88 89 LYS A CA 1
ATOM 680 C C . LYS A 1 89 ? -5.299 -0.432 4.108 1.00 98.88 89 LYS A C 1
ATOM 682 O O . LYS A 1 89 ? -5.908 -0.745 5.128 1.00 98.88 89 LYS A O 1
ATOM 687 N N . VAL A 1 90 ? -5.407 -1.100 2.965 1.00 98.88 90 VAL A N 1
ATOM 688 C CA . VAL A 1 90 ? -6.280 -2.266 2.776 1.00 98.88 90 VAL A CA 1
ATOM 689 C C . VAL A 1 90 ? -5.459 -3.463 2.322 1.00 98.88 90 VAL A C 1
ATOM 691 O O . VAL A 1 90 ? -4.718 -3.367 1.343 1.00 98.88 90 VAL A O 1
ATOM 694 N N . THR A 1 91 ? -5.633 -4.583 3.015 1.00 98.88 91 THR A N 1
ATOM 695 C CA . THR A 1 91 ? -5.228 -5.920 2.579 1.00 98.88 91 THR A CA 1
ATOM 696 C C . THR A 1 91 ? -6.486 -6.779 2.510 1.00 98.88 91 THR A C 1
ATOM 698 O O . THR A 1 91 ? -7.185 -6.893 3.514 1.00 98.88 91 THR A O 1
ATOM 701 N N . SER A 1 92 ? -6.833 -7.330 1.349 1.00 97.94 92 SER A N 1
ATOM 702 C CA . SER A 1 92 ? -8.073 -8.108 1.238 1.00 97.94 92 SER A CA 1
ATOM 703 C C . SER A 1 92 ? -8.047 -9.162 0.144 1.00 97.94 92 SER A C 1
ATOM 705 O O . SER A 1 92 ? -7.591 -8.883 -0.966 1.00 97.94 92 SER A O 1
ATOM 707 N N . ASP A 1 93 ? -8.618 -10.321 0.455 1.00 98.44 93 ASP A N 1
ATOM 708 C CA . ASP A 1 93 ? -9.180 -11.224 -0.544 1.00 98.44 93 ASP A CA 1
ATOM 709 C C . ASP A 1 93 ? -10.680 -10.926 -0.665 1.00 98.44 93 ASP A C 1
ATOM 711 O O . ASP A 1 93 ? -11.386 -10.811 0.342 1.00 98.44 93 ASP A O 1
ATOM 715 N N . SER A 1 94 ? -11.167 -10.673 -1.881 1.00 96.06 94 SER A N 1
ATOM 716 C CA . SER A 1 94 ? -12.601 -10.476 -2.074 1.00 96.06 94 SER A CA 1
ATOM 717 C C . SER A 1 94 ? -13.104 -10.731 -3.485 1.00 96.06 94 SER A C 1
ATOM 719 O O . SER A 1 94 ? -12.405 -10.566 -4.482 1.00 96.06 94 SER A O 1
ATOM 721 N N . ARG A 1 95 ? -14.404 -11.006 -3.635 1.00 98.38 95 ARG A N 1
ATOM 722 C CA . ARG A 1 95 ? -14.998 -10.992 -4.987 1.00 98.38 95 ARG A CA 1
ATOM 723 C C . ARG A 1 95 ? -15.027 -9.574 -5.559 1.00 98.38 95 ARG A C 1
ATOM 725 O O . ARG A 1 95 ? -14.741 -9.394 -6.741 1.00 98.38 95 ARG A O 1
ATOM 732 N N . ALA A 1 96 ? -15.371 -8.576 -4.747 1.00 98.56 96 ALA A N 1
ATOM 733 C CA . ALA A 1 96 ? -15.419 -7.182 -5.170 1.00 98.56 96 ALA A CA 1
ATOM 734 C C . ALA A 1 96 ? -14.862 -6.233 -4.101 1.00 98.56 96 ALA A C 1
ATOM 736 O O . ALA A 1 96 ? -15.447 -6.093 -3.026 1.00 98.56 96 ALA A O 1
ATOM 737 N N . LEU A 1 97 ? -13.818 -5.486 -4.460 1.00 98.81 97 LEU A N 1
ATOM 738 C CA . LEU A 1 97 ? -13.211 -4.454 -3.624 1.00 98.81 97 LEU A CA 1
ATOM 739 C C . LEU A 1 97 ? -13.380 -3.069 -4.254 1.00 98.81 97 LEU A C 1
ATOM 741 O O . LEU A 1 97 ? -13.076 -2.838 -5.428 1.00 98.81 97 LEU A O 1
ATOM 745 N N . ARG A 1 98 ? -13.853 -2.110 -3.454 1.00 98.88 98 ARG A N 1
ATOM 746 C CA . ARG A 1 98 ? -13.861 -0.684 -3.799 1.00 98.88 98 ARG A CA 1
ATOM 747 C C . ARG A 1 98 ? -13.165 0.132 -2.719 1.00 98.88 98 ARG A C 1
ATOM 749 O O . ARG A 1 98 ? -13.595 0.109 -1.568 1.00 98.88 98 ARG A O 1
ATOM 756 N N . VAL A 1 99 ? -12.148 0.897 -3.102 1.00 98.81 99 VAL A N 1
ATOM 757 C CA . VAL A 1 99 ? -11.429 1.810 -2.202 1.00 98.81 99 VAL A CA 1
ATOM 758 C C . VAL A 1 99 ? -11.438 3.222 -2.777 1.00 98.81 99 VAL A C 1
ATOM 760 O O . VAL A 1 99 ? -11.125 3.413 -3.950 1.00 98.81 99 VAL A O 1
ATOM 763 N N . GLY A 1 100 ? -11.788 4.229 -1.979 1.00 97.00 100 GLY A N 1
ATOM 764 C CA . GLY A 1 100 ? -11.668 5.612 -2.435 1.00 97.00 100 GLY A CA 1
ATOM 765 C C . GLY A 1 100 ? -12.069 6.683 -1.434 1.00 97.00 100 GLY A C 1
ATOM 766 O O . GLY A 1 100 ? -12.054 6.456 -0.231 1.00 97.00 100 GLY A O 1
ATOM 767 N N . GLY A 1 101 ? -12.412 7.872 -1.923 1.00 98.19 101 GLY A N 1
ATOM 768 C CA . GLY A 1 101 ? -12.762 9.028 -1.089 1.00 98.19 101 GLY A CA 1
ATOM 769 C C . GLY A 1 101 ? -11.818 10.209 -1.300 1.00 98.19 101 GLY A C 1
ATOM 770 O O . GLY A 1 101 ? -11.259 10.354 -2.388 1.00 98.19 101 GLY A O 1
ATOM 771 N N . ARG A 1 102 ? -11.672 11.060 -0.278 1.00 98.75 102 ARG A N 1
ATOM 772 C CA . ARG A 1 102 ? -10.747 12.200 -0.272 1.00 98.75 102 ARG A CA 1
ATOM 773 C C . ARG A 1 102 ? -9.643 11.954 0.748 1.00 98.75 102 ARG A C 1
ATOM 775 O O . ARG A 1 102 ? -9.886 12.173 1.931 1.00 98.75 102 ARG A O 1
ATOM 782 N N . ASN A 1 103 ? -8.469 11.502 0.314 1.00 98.56 103 ASN A N 1
ATOM 783 C CA . ASN A 1 103 ? -7.411 11.110 1.244 1.00 98.56 103 ASN A CA 1
ATOM 784 C C . ASN A 1 103 ? -6.025 11.591 0.830 1.00 98.56 103 ASN A C 1
ATOM 786 O O . ASN A 1 103 ? -5.791 11.812 -0.346 1.00 98.56 103 ASN A O 1
ATOM 790 N N . GLU A 1 104 ? -5.065 11.689 1.743 1.00 98.69 104 GLU A N 1
ATOM 791 C CA . GLU A 1 104 ? -3.679 11.920 1.311 1.00 98.69 104 GLU A CA 1
ATOM 792 C C . GLU A 1 104 ? -3.128 10.653 0.649 1.00 98.69 104 GLU A C 1
ATOM 794 O O . GLU A 1 104 ? -2.631 10.679 -0.475 1.00 98.69 104 GLU A O 1
ATOM 799 N N . LYS A 1 105 ? -3.247 9.498 1.316 1.00 98.75 105 LYS A N 1
ATOM 800 C CA . LYS A 1 105 ? -2.608 8.248 0.884 1.00 98.75 105 LYS A CA 1
ATOM 801 C C . LYS A 1 105 ? -3.571 7.070 0.930 1.00 98.75 105 LYS A C 1
ATOM 803 O O . LYS A 1 105 ? -4.128 6.729 1.970 1.00 98.75 105 LYS A O 1
ATOM 808 N N . ILE A 1 106 ? -3.670 6.359 -0.187 1.00 98.88 106 ILE A N 1
ATOM 809 C CA . ILE A 1 106 ? -4.325 5.052 -0.281 1.00 98.88 106 ILE A CA 1
ATOM 810 C C . ILE A 1 106 ? -3.278 4.001 -0.657 1.00 98.88 106 ILE A C 1
ATOM 812 O O . ILE A 1 106 ? -2.607 4.123 -1.682 1.00 98.88 106 ILE A O 1
ATOM 816 N N . LYS A 1 107 ? -3.169 2.934 0.142 1.00 98.88 107 LYS A N 1
ATOM 817 C CA . LYS A 1 107 ? -2.395 1.726 -0.171 1.00 98.88 107 LYS A 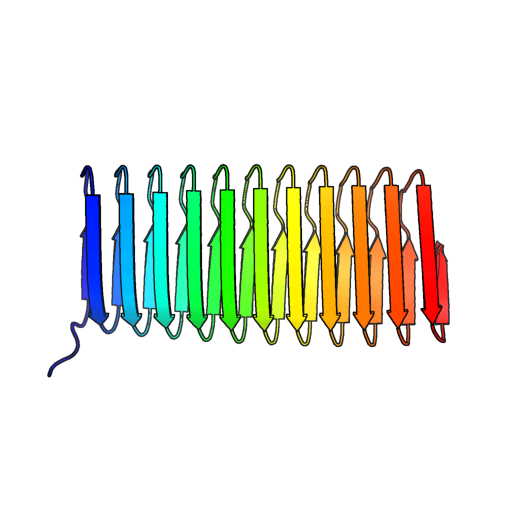CA 1
ATOM 818 C C . LYS A 1 107 ? -3.313 0.506 -0.175 1.00 98.88 107 LYS A C 1
ATOM 820 O O . LYS A 1 107 ? -3.917 0.190 0.848 1.00 98.88 107 LYS A O 1
ATOM 825 N N . VAL A 1 108 ? -3.374 -0.196 -1.301 1.00 98.88 108 VAL A N 1
ATOM 826 C CA . VAL A 1 108 ? -4.183 -1.411 -1.467 1.00 98.88 108 VAL A CA 1
ATOM 827 C C . VAL A 1 108 ? -3.295 -2.573 -1.891 1.00 98.88 108 VAL A C 1
ATOM 829 O O . VAL A 1 108 ? -2.508 -2.438 -2.826 1.00 98.88 108 VAL A O 1
ATOM 832 N N . THR A 1 109 ? -3.456 -3.705 -1.213 1.00 98.88 109 THR A N 1
ATOM 833 C CA . THR A 1 109 ? -2.942 -5.016 -1.612 1.00 98.88 109 THR A CA 1
ATOM 834 C C . THR A 1 109 ? -4.126 -5.975 -1.667 1.00 98.88 109 THR A C 1
ATOM 836 O O . THR A 1 109 ? -4.809 -6.128 -0.655 1.00 98.88 109 THR A O 1
ATOM 839 N N . SER A 1 110 ? -4.430 -6.567 -2.822 1.00 97.50 110 SER A N 1
ATOM 840 C CA . SER A 1 110 ? -5.630 -7.404 -2.933 1.00 97.50 110 SER A CA 1
ATOM 841 C C . SER A 1 110 ? -5.527 -8.523 -3.962 1.00 97.50 110 SER A C 1
ATOM 843 O O . SER A 1 110 ? -5.028 -8.301 -5.061 1.00 97.50 110 SER A O 1
ATOM 845 N N . GLY A 1 111 ? -6.071 -9.687 -3.604 1.00 97.69 111 GLY A N 1
ATOM 846 C CA . GLY A 1 111 ? -6.570 -10.679 -4.553 1.00 97.69 111 GLY A CA 1
ATOM 847 C C . GLY A 1 111 ? -8.065 -10.438 -4.754 1.00 97.69 111 GLY A C 1
ATOM 848 O O . GLY A 1 111 ? -8.808 -10.358 -3.776 1.00 97.69 111 GLY A O 1
ATOM 849 N N . SER A 1 112 ? -8.534 -10.220 -5.986 1.00 95.31 112 SER A N 1
ATOM 850 C CA . SER A 1 112 ? -9.980 -10.061 -6.197 1.00 95.31 112 SER A CA 1
ATOM 851 C C . SER A 1 112 ? -10.479 -10.369 -7.600 1.00 95.31 112 SER A C 1
ATOM 853 O O . SER A 1 112 ? -9.761 -10.269 -8.588 1.00 95.31 112 SER A O 1
ATOM 855 N N . ARG A 1 113 ? -11.775 -10.666 -7.756 1.00 98.38 113 ARG A N 1
ATOM 856 C CA . ARG A 1 113 ? -12.349 -10.718 -9.117 1.00 98.38 113 ARG A CA 1
ATOM 857 C C . ARG A 1 113 ? -12.457 -9.319 -9.720 1.00 98.38 113 ARG A C 1
ATOM 859 O O . ARG A 1 113 ? -12.174 -9.147 -10.903 1.00 98.38 113 ARG A O 1
ATOM 866 N N . ALA A 1 114 ? -12.864 -8.329 -8.931 1.00 98.50 114 ALA A N 1
ATOM 867 C CA . ALA A 1 114 ? -12.982 -6.949 -9.381 1.00 98.50 114 ALA A CA 1
ATOM 868 C C . ALA A 1 114 ? -12.481 -5.959 -8.323 1.00 98.50 114 ALA A C 1
ATOM 870 O O . ALA A 1 114 ? -13.085 -5.829 -7.256 1.00 98.50 114 ALA A O 1
ATOM 871 N N . LEU A 1 115 ? -11.460 -5.178 -8.678 1.00 98.81 115 LEU A N 1
ATOM 872 C CA . LEU A 1 115 ? -10.920 -4.097 -7.859 1.00 98.81 115 LEU A CA 1
ATOM 873 C C . LEU A 1 115 ? -11.164 -2.739 -8.521 1.00 98.81 115 LEU A C 1
ATOM 875 O O . LEU A 1 115 ? -10.863 -2.518 -9.697 1.00 98.81 115 LEU A O 1
ATOM 879 N N . ARG A 1 116 ? -11.701 -1.792 -7.748 1.00 98.88 116 ARG A N 1
ATOM 880 C CA . ARG A 1 116 ? -11.783 -0.377 -8.125 1.00 98.88 116 ARG A CA 1
ATOM 881 C C . ARG A 1 116 ? -11.147 0.501 -7.056 1.00 98.88 116 ARG A C 1
ATOM 883 O O . ARG A 1 116 ? -11.593 0.482 -5.911 1.00 98.88 116 ARG A O 1
ATOM 890 N N . VAL A 1 117 ? -10.165 1.309 -7.440 1.00 98.81 117 VAL A N 1
ATOM 891 C CA . VAL A 1 117 ? -9.509 2.278 -6.551 1.00 98.81 117 VAL A CA 1
ATOM 892 C C . VAL A 1 117 ? -9.593 3.676 -7.152 1.00 98.81 117 VAL A C 1
ATOM 894 O O . VAL A 1 117 ? -9.278 3.862 -8.325 1.00 98.81 117 VAL A O 1
ATOM 897 N N . GLY A 1 118 ? -10.009 4.675 -6.376 1.00 96.94 118 GLY A N 1
ATOM 898 C CA . GLY A 1 118 ? -9.965 6.053 -6.858 1.00 96.94 118 GLY A CA 1
ATOM 899 C C . GLY A 1 118 ? -10.432 7.124 -5.885 1.00 96.94 118 GLY A C 1
ATOM 900 O O . GLY A 1 118 ? -10.363 6.950 -4.674 1.00 96.94 118 GLY A O 1
ATOM 901 N N . GLY A 1 119 ? -10.891 8.258 -6.411 1.00 98.12 119 GLY A N 1
ATOM 902 C CA . GLY A 1 119 ? -11.307 9.420 -5.617 1.00 98.12 119 GLY A CA 1
ATOM 903 C C . GLY A 1 119 ? -10.406 10.633 -5.841 1.00 98.12 119 GLY A C 1
ATOM 904 O O . GLY A 1 119 ? -9.832 10.775 -6.920 1.00 98.12 119 GLY A O 1
ATOM 905 N N . ARG A 1 120 ? -10.317 11.515 -4.840 1.00 98.75 120 ARG A N 1
ATOM 906 C CA . ARG A 1 120 ? -9.450 12.700 -4.848 1.00 98.75 120 ARG A CA 1
ATOM 907 C C . ARG A 1 120 ? -8.339 12.524 -3.820 1.00 98.75 120 ARG A C 1
ATOM 909 O O . ARG A 1 120 ? -8.597 12.748 -2.640 1.00 98.75 120 ARG A O 1
ATOM 916 N N . ASN A 1 121 ? -7.142 12.128 -4.238 1.00 98.56 121 ASN A N 1
ATOM 917 C CA . ASN A 1 121 ? -6.068 11.817 -3.295 1.00 98.56 121 ASN A CA 1
ATOM 918 C C . ASN A 1 121 ? -4.716 12.382 -3.712 1.00 98.56 121 ASN A C 1
ATOM 920 O O . ASN A 1 121 ? -4.500 12.612 -4.888 1.00 98.56 121 ASN A O 1
ATOM 924 N N . GLU A 1 122 ? -3.764 12.548 -2.800 1.00 98.75 122 GLU A N 1
ATOM 925 C CA . GLU A 1 122 ? -2.396 12.864 -3.240 1.00 98.75 122 GLU A CA 1
ATOM 926 C C . GLU A 1 122 ? -1.763 11.621 -3.872 1.00 98.75 122 GLU A C 1
ATOM 928 O O . GLU A 1 122 ? -1.272 11.651 -4.997 1.00 98.75 122 GLU A O 1
ATOM 933 N N . LYS A 1 123 ? -1.804 10.479 -3.174 1.00 98.75 123 LYS A N 1
ATOM 934 C CA . LYS A 1 123 ? -1.088 9.261 -3.573 1.00 98.75 123 LYS A CA 1
ATOM 935 C C . LYS A 1 123 ? -1.976 8.028 -3.503 1.00 98.75 123 LYS A C 1
ATOM 937 O O . LYS A 1 123 ? -2.511 7.676 -2.453 1.00 98.75 123 LYS A O 1
ATOM 942 N N . ILE A 1 124 ? -2.029 7.290 -4.605 1.00 98.88 124 ILE A N 1
ATOM 943 C CA . ILE A 1 124 ? -2.601 5.944 -4.673 1.00 98.88 124 ILE A CA 1
ATOM 944 C C . ILE A 1 124 ? -1.485 4.951 -5.011 1.00 98.88 124 ILE A C 1
ATOM 946 O O . ILE A 1 124 ? -0.803 5.096 -6.024 1.00 98.88 124 ILE A O 1
ATOM 950 N N . LYS A 1 125 ? -1.324 3.909 -4.188 1.00 98.94 125 LYS A N 1
ATOM 951 C CA . LYS A 1 125 ? -0.481 2.740 -4.470 1.00 98.94 125 LYS A CA 1
ATOM 952 C C . LYS A 1 125 ? -1.330 1.472 -4.451 1.00 98.94 125 LYS A C 1
ATOM 954 O O . LYS A 1 125 ? -1.914 1.142 -3.420 1.00 98.94 125 LYS A O 1
ATOM 959 N N . VAL A 1 126 ? -1.354 0.746 -5.562 1.00 98.88 126 VAL A N 1
ATOM 960 C CA . VAL A 1 126 ? -2.094 -0.514 -5.704 1.00 98.88 126 VAL A CA 1
ATOM 961 C C . VAL A 1 126 ? -1.138 -1.633 -6.092 1.00 98.88 126 VAL A C 1
ATOM 963 O O . VAL A 1 126 ? -0.349 -1.477 -7.021 1.00 98.88 126 VAL A O 1
ATOM 966 N N . THR A 1 127 ? -1.240 -2.752 -5.383 1.00 98.88 127 THR A N 1
ATOM 967 C CA . THR A 1 127 ? -0.679 -4.049 -5.763 1.00 98.88 127 THR A CA 1
ATOM 968 C C . THR A 1 127 ? -1.837 -5.038 -5.830 1.00 98.88 127 THR A C 1
ATOM 970 O O . THR A 1 127 ? -2.542 -5.190 -4.832 1.00 98.88 127 THR A O 1
ATOM 973 N N . SER A 1 128 ? -2.090 -5.656 -6.980 1.00 98.06 128 SER A N 1
ATOM 974 C CA . SER A 1 128 ? -3.252 -6.535 -7.135 1.00 98.06 128 SER A CA 1
ATOM 975 C C . SER A 1 128 ? -2.969 -7.747 -8.004 1.00 98.06 128 SER A C 1
ATOM 977 O O . SER A 1 128 ? -2.333 -7.615 -9.042 1.00 98.06 128 SER A O 1
ATOM 979 N N . ASP A 1 129 ? -3.554 -8.873 -7.622 1.00 98.50 129 ASP A N 1
ATOM 980 C CA . ASP A 1 129 ? -3.925 -9.944 -8.545 1.00 98.50 129 ASP A CA 1
ATOM 981 C C . ASP A 1 129 ? -5.443 -9.841 -8.746 1.00 98.50 129 ASP A C 1
ATOM 983 O O . ASP A 1 129 ? -6.210 -9.822 -7.772 1.00 98.50 129 ASP A O 1
ATOM 987 N N . SER A 1 130 ? -5.904 -9.630 -9.982 1.00 96.19 130 SER A N 1
ATOM 988 C CA . SER A 1 130 ? -7.345 -9.584 -10.223 1.00 96.19 130 SER A CA 1
ATOM 989 C C . SER A 1 130 ? -7.794 -9.925 -11.632 1.00 96.19 130 SER A C 1
ATOM 991 O O . SER A 1 130 ? -7.102 -9.702 -12.615 1.00 96.19 130 SER A O 1
ATOM 993 N N . ARG A 1 131 ? -9.053 -10.348 -11.797 1.00 98.38 131 ARG A N 1
ATOM 994 C CA . ARG A 1 131 ? -9.612 -10.455 -13.160 1.00 98.38 131 ARG A CA 1
ATOM 995 C C . ARG A 1 131 ? -9.795 -9.078 -13.801 1.00 98.38 131 ARG A C 1
ATOM 997 O O . ARG A 1 131 ? -9.529 -8.926 -14.990 1.00 98.38 131 ARG A O 1
ATOM 1004 N N . ALA A 1 132 ? -10.260 -8.090 -13.042 1.00 98.56 132 ALA A N 1
ATOM 1005 C CA . ALA A 1 132 ? -10.460 -6.734 -13.536 1.00 98.56 132 ALA A CA 1
ATOM 1006 C C . ALA A 1 132 ? -10.037 -5.682 -12.505 1.00 98.56 132 ALA A C 1
ATOM 1008 O O . ALA A 1 132 ? -10.659 -5.562 -11.446 1.00 98.56 132 ALA A O 1
ATOM 1009 N N . LEU A 1 133 ? -9.067 -4.846 -12.876 1.00 98.81 133 LEU A N 1
ATOM 1010 C CA . LEU A 1 133 ? -8.595 -3.718 -12.080 1.00 98.81 133 LEU A CA 1
ATOM 1011 C C . LEU A 1 133 ? -8.915 -2.390 -12.771 1.00 98.81 133 LEU A C 1
ATOM 1013 O O . LEU A 1 133 ? -8.615 -2.175 -13.947 1.00 98.81 133 LEU A O 1
ATOM 1017 N N . ARG A 1 134 ? -9.517 -1.462 -12.023 1.00 98.88 134 ARG A N 1
ATOM 1018 C CA . ARG A 1 134 ? -9.674 -0.060 -12.426 1.00 98.88 134 ARG A CA 1
ATOM 1019 C C . ARG A 1 134 ? -9.097 0.872 -11.370 1.00 98.88 134 ARG A C 1
ATOM 1021 O O . ARG A 1 134 ? -9.552 0.851 -10.227 1.00 98.88 134 ARG A O 1
ATOM 1028 N N . VAL A 1 135 ? -8.158 1.726 -11.760 1.00 98.81 135 VAL A N 1
ATOM 1029 C CA . VAL A 1 135 ? -7.567 2.746 -10.883 1.00 98.81 135 VAL A CA 1
ATOM 1030 C C . VAL A 1 135 ? -7.726 4.125 -11.513 1.00 98.81 135 VAL A C 1
ATOM 1032 O O . VAL A 1 135 ? -7.410 4.304 -12.686 1.00 98.81 135 VAL A O 1
ATOM 1035 N N . GLY A 1 136 ? -8.208 5.113 -10.762 1.00 96.44 136 GLY A N 1
ATOM 1036 C CA . GLY A 1 136 ? -8.243 6.479 -11.279 1.00 96.44 136 GLY A CA 1
ATOM 1037 C C . GLY A 1 136 ? -8.787 7.546 -10.342 1.00 96.44 136 GLY A C 1
ATOM 1038 O O . GLY A 1 136 ? -8.747 7.401 -9.126 1.00 96.44 136 GLY A O 1
ATOM 1039 N N . GLY A 1 137 ? -9.288 8.643 -10.905 1.00 98.06 137 GLY A N 1
ATOM 1040 C CA . GLY A 1 137 ? -9.789 9.799 -10.152 1.00 98.06 137 GLY A CA 1
ATOM 1041 C C . GLY A 1 137 ? -8.948 11.053 -10.380 1.00 98.06 137 GLY A C 1
ATOM 1042 O O . GLY A 1 137 ? -8.377 11.214 -11.457 1.00 98.06 137 GLY A O 1
ATOM 1043 N N . ARG A 1 138 ? -8.904 11.947 -9.386 1.00 98.69 138 ARG A N 1
ATOM 1044 C CA . ARG A 1 138 ? -8.096 13.174 -9.409 1.00 98.69 138 ARG A CA 1
ATOM 1045 C C . ARG A 1 138 ? -6.980 13.067 -8.378 1.00 98.69 138 ARG A C 1
ATOM 1047 O O . ARG A 1 138 ? -7.261 13.256 -7.196 1.00 98.69 138 ARG A O 1
ATOM 1054 N N . ASN A 1 139 ? -5.754 12.767 -8.798 1.00 98.56 139 ASN A N 1
ATOM 1055 C CA . ASN A 1 139 ? -4.662 12.533 -7.854 1.00 98.56 139 ASN A CA 1
ATOM 1056 C C . ASN A 1 139 ? -3.338 13.156 -8.281 1.00 98.56 139 ASN A C 1
ATOM 1058 O O . ASN A 1 139 ? -3.125 13.368 -9.460 1.00 98.56 139 ASN A O 1
ATOM 1062 N N . GLU A 1 140 ? -2.408 13.398 -7.364 1.00 98.69 140 GLU A N 1
ATOM 1063 C CA . GLU A 1 140 ? -1.053 13.780 -7.787 1.00 98.69 140 GLU A CA 1
ATOM 1064 C C . GLU A 1 140 ? -0.335 12.562 -8.377 1.00 98.69 140 GLU A C 1
ATOM 1066 O O . GLU A 1 140 ? 0.177 12.598 -9.492 1.00 98.69 140 GLU A O 1
ATOM 1071 N N . LYS A 1 141 ? -0.320 11.433 -7.655 1.00 98.75 141 LYS A N 1
ATOM 1072 C CA . LYS A 1 141 ? 0.458 10.247 -8.034 1.00 98.75 141 LYS A CA 1
ATOM 1073 C C . LYS A 1 141 ? -0.359 8.967 -7.937 1.00 98.75 141 LYS A C 1
ATOM 1075 O O . LYS A 1 141 ? -0.870 8.607 -6.877 1.00 98.75 141 LYS A O 1
ATOM 1080 N N . ILE A 1 142 ? -0.376 8.207 -9.025 1.00 98.88 142 ILE A N 1
ATOM 1081 C CA . ILE A 1 142 ? -0.872 6.831 -9.067 1.00 98.88 142 ILE A CA 1
ATOM 1082 C C . ILE A 1 142 ? 0.301 5.894 -9.365 1.00 98.88 142 ILE A C 1
ATOM 1084 O O . ILE A 1 142 ? 0.993 6.057 -10.368 1.00 98.88 142 ILE A O 1
ATOM 1088 N N . LYS A 1 143 ? 0.504 4.881 -8.517 1.00 98.88 143 LYS A N 1
ATOM 1089 C CA . LYS A 1 143 ? 1.406 3.749 -8.767 1.00 98.88 143 LYS A CA 1
ATOM 1090 C C . LYS A 1 143 ? 0.620 2.442 -8.733 1.00 98.88 143 LYS A C 1
ATOM 1092 O O . LYS A 1 143 ? 0.033 2.111 -7.703 1.00 98.88 143 LYS A O 1
ATOM 1097 N N . VAL A 1 144 ? 0.654 1.689 -9.825 1.00 98.81 144 VAL A N 1
ATOM 1098 C CA . VAL A 1 144 ? -0.014 0.388 -9.948 1.00 98.81 144 VAL A CA 1
ATOM 1099 C C . VAL A 1 144 ? 1.007 -0.687 -10.292 1.00 98.81 144 VAL A C 1
ATOM 1101 O O . VAL A 1 144 ? 1.806 -0.506 -11.207 1.00 98.81 144 VAL A O 1
ATOM 1104 N N . THR A 1 145 ? 0.955 -1.792 -9.558 1.00 98.81 145 THR A N 1
ATOM 1105 C CA . THR A 1 145 ? 1.579 -3.069 -9.908 1.00 98.81 145 THR A CA 1
ATOM 1106 C C . THR A 1 145 ? 0.468 -4.111 -9.963 1.00 98.81 145 THR A C 1
ATOM 1108 O O . THR A 1 145 ? -0.243 -4.264 -8.968 1.00 98.81 145 THR A O 1
ATOM 1111 N N . SER A 1 146 ? 0.262 -4.778 -11.095 1.00 98.00 146 SER A N 1
ATOM 1112 C CA . SER A 1 146 ? -0.834 -5.743 -11.221 1.00 98.00 146 SER A CA 1
ATOM 1113 C C . SER A 1 146 ? -0.471 -6.945 -12.075 1.00 98.00 146 SER A C 1
ATOM 1115 O O . SER A 1 146 ? 0.143 -6.782 -13.121 1.00 98.00 146 SER A O 1
ATOM 1117 N N . ASP A 1 147 ? -0.965 -8.106 -11.668 1.00 98.31 147 ASP A N 1
ATOM 1118 C CA . ASP A 1 147 ? -1.317 -9.188 -12.585 1.00 98.31 147 ASP A CA 1
ATOM 1119 C C . ASP A 1 147 ? -2.835 -9.102 -12.797 1.00 98.31 147 ASP A C 1
ATOM 1121 O O . ASP A 1 147 ? -3.599 -8.983 -11.827 1.00 98.31 147 ASP A O 1
ATOM 1125 N N . SER 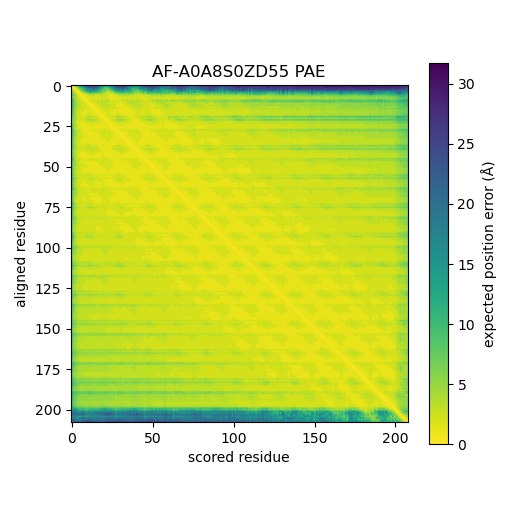A 1 148 ? -3.295 -8.999 -14.046 1.00 96.31 148 SER A N 1
ATOM 1126 C CA . SER A 1 148 ? -4.734 -9.031 -14.300 1.00 96.31 148 SER A CA 1
ATOM 1127 C C . SER A 1 148 ? -5.147 -9.429 -15.707 1.00 96.31 148 SER A C 1
ATOM 1129 O O . SER A 1 148 ? -4.462 -9.175 -16.686 1.00 96.31 148 SER A O 1
ATOM 1131 N N . ARG A 1 149 ? -6.378 -9.927 -15.879 1.00 98.19 149 ARG A N 1
ATOM 1132 C CA . ARG A 1 149 ? -6.912 -10.091 -17.248 1.00 98.19 149 ARG A CA 1
ATOM 1133 C C . ARG A 1 149 ? -7.165 -8.741 -17.923 1.00 98.19 149 ARG A C 1
ATOM 1135 O O . ARG A 1 149 ? -6.915 -8.606 -19.116 1.00 98.19 149 ARG A O 1
ATOM 1142 N N . ALA A 1 150 ? -7.682 -7.762 -17.185 1.00 98.31 150 ALA A N 1
ATOM 1143 C CA . ALA A 1 150 ? -7.952 -6.429 -17.709 1.00 98.31 150 ALA A CA 1
ATOM 1144 C C . ALA A 1 150 ? -7.589 -5.337 -16.696 1.00 98.31 150 ALA A C 1
ATOM 1146 O O . ALA A 1 150 ? -8.221 -5.232 -15.639 1.00 98.31 150 ALA A O 1
ATOM 1147 N N . LEU A 1 151 ? -6.663 -4.458 -17.081 1.00 98.69 151 LEU A N 1
ATOM 1148 C CA . LEU A 1 151 ? -6.254 -3.291 -16.308 1.00 98.69 151 LEU A CA 1
ATOM 1149 C C . LEU A 1 151 ? -6.659 -1.999 -17.023 1.00 98.69 151 LEU A C 1
ATOM 1151 O O . LEU A 1 151 ? -6.369 -1.786 -18.200 1.00 98.69 151 LEU A O 1
ATOM 1155 N N . ARG A 1 152 ? -7.325 -1.099 -16.293 1.00 98.81 152 ARG A N 1
ATOM 1156 C CA . ARG A 1 152 ? -7.557 0.285 -16.721 1.00 98.81 152 ARG A CA 1
ATOM 1157 C C . ARG A 1 152 ? -7.043 1.270 -15.681 1.00 98.81 152 ARG A C 1
ATOM 1159 O O . ARG A 1 152 ? -7.499 1.243 -14.538 1.00 98.81 152 ARG A O 1
ATOM 1166 N N . VAL A 1 153 ? -6.159 2.175 -16.086 1.00 98.75 153 VAL A N 1
ATOM 1167 C CA . VAL A 1 153 ? -5.633 3.246 -15.229 1.00 98.75 153 VAL A CA 1
ATOM 1168 C C . VAL A 1 153 ? -5.877 4.601 -15.885 1.00 98.75 153 VAL A C 1
ATOM 1170 O O . VAL A 1 153 ? -5.582 4.775 -17.061 1.00 98.75 153 VAL A O 1
ATOM 1173 N N . GLY A 1 154 ? -6.415 5.574 -15.150 1.00 95.31 154 GLY A N 1
ATOM 1174 C CA . GLY A 1 154 ? -6.546 6.919 -15.704 1.00 95.31 154 GLY A CA 1
ATOM 1175 C C . GLY A 1 154 ? -7.160 7.971 -14.795 1.00 95.31 154 GLY A C 1
ATOM 1176 O O . GLY A 1 154 ? -7.138 7.848 -13.574 1.00 95.31 154 GLY A O 1
ATOM 1177 N N . GLY A 1 155 ? -7.706 9.032 -15.385 1.00 97.88 155 GLY A N 1
ATOM 1178 C CA . GLY A 1 155 ? -8.276 10.174 -14.661 1.00 97.88 155 GLY A CA 1
ATOM 1179 C C . GLY A 1 155 ? -7.496 11.465 -14.905 1.00 97.88 155 GLY A C 1
ATOM 1180 O O . GLY A 1 155 ? -6.909 11.625 -15.972 1.00 97.88 155 GLY A O 1
ATOM 1181 N N . ARG A 1 156 ? -7.523 12.388 -13.938 1.00 98.62 156 ARG A N 1
ATOM 1182 C CA . ARG A 1 156 ? -6.778 13.654 -13.981 1.00 98.62 156 ARG A CA 1
ATOM 1183 C C . ARG A 1 156 ? -5.652 13.617 -12.956 1.00 98.62 156 ARG A C 1
ATOM 1185 O O . ARG A 1 156 ? -5.937 13.813 -11.774 1.00 98.62 156 ARG A O 1
ATOM 1192 N N . ASN A 1 157 ? -4.414 13.368 -13.375 1.00 98.44 157 ASN A N 1
ATOM 1193 C CA . ASN A 1 157 ? -3.309 13.207 -12.430 1.00 98.44 157 ASN A CA 1
ATOM 1194 C C . ASN A 1 157 ? -2.018 13.893 -12.865 1.00 98.44 157 ASN A C 1
ATOM 1196 O O . ASN A 1 157 ? -1.811 14.096 -14.047 1.00 98.44 157 ASN A O 1
ATOM 1200 N N . GLU A 1 158 ? -1.106 14.200 -11.949 1.00 98.56 158 GLU A N 1
ATOM 1201 C CA . GLU A 1 158 ? 0.227 14.655 -12.374 1.00 98.56 158 GLU A CA 1
ATOM 1202 C C . GLU A 1 158 ? 1.028 13.468 -12.919 1.00 98.56 158 GLU A C 1
ATOM 1204 O O . GLU A 1 158 ? 1.548 13.503 -14.030 1.00 98.56 158 GLU A O 1
ATOM 1209 N N . LYS A 1 159 ? 1.109 12.365 -12.162 1.00 98.69 159 LYS A N 1
ATOM 1210 C CA . LYS A 1 159 ? 1.964 11.217 -12.500 1.00 98.69 159 LYS A CA 1
ATOM 1211 C C . LYS A 1 159 ? 1.225 9.893 -12.381 1.00 98.69 159 LYS A C 1
ATOM 1213 O O . LYS A 1 159 ? 0.722 9.533 -11.316 1.00 98.69 159 LYS A O 1
ATOM 1218 N N . ILE A 1 160 ? 1.268 9.103 -13.446 1.00 98.75 160 ILE A N 1
ATOM 1219 C CA . ILE A 1 160 ? 0.853 7.700 -13.453 1.00 98.75 160 ILE A CA 1
ATOM 1220 C C . ILE A 1 160 ? 2.080 6.823 -13.717 1.00 98.75 160 ILE A C 1
ATOM 1222 O O . ILE A 1 160 ? 2.780 7.006 -14.710 1.00 98.75 160 ILE A O 1
ATOM 1226 N N . LYS A 1 161 ? 2.324 5.839 -12.846 1.00 98.81 161 LYS A N 1
ATOM 1227 C CA . LYS A 1 161 ? 3.287 4.752 -13.066 1.00 98.81 161 LYS A CA 1
ATOM 1228 C C . LYS A 1 161 ? 2.572 3.406 -13.008 1.00 98.81 161 LYS A C 1
ATOM 1230 O O . LYS A 1 161 ? 2.009 3.061 -11.968 1.00 98.81 161 LYS A O 1
ATOM 1235 N N . VAL A 1 162 ? 2.640 2.639 -14.089 1.00 98.69 162 VAL A N 1
ATOM 1236 C CA . VAL A 1 162 ? 2.048 1.301 -14.193 1.00 98.69 162 VAL A CA 1
ATOM 1237 C C . VAL A 1 162 ? 3.138 0.280 -14.489 1.00 98.69 162 VAL A C 1
ATOM 1239 O O . VAL A 1 162 ? 3.952 0.487 -15.383 1.00 98.69 162 VAL A O 1
ATOM 1242 N N . THR A 1 163 ? 3.130 -0.812 -13.734 1.00 98.62 163 THR A N 1
ATOM 1243 C CA . THR A 1 163 ? 3.831 -2.057 -14.053 1.00 98.62 163 THR A CA 1
ATOM 1244 C C . THR A 1 163 ? 2.780 -3.161 -14.093 1.00 98.62 163 THR A C 1
ATOM 1246 O O . THR A 1 163 ? 2.080 -3.338 -13.094 1.00 98.62 163 THR A O 1
ATOM 1249 N N . SER A 1 164 ? 2.608 -3.853 -15.216 1.00 97.31 164 SER A N 1
ATOM 1250 C CA . SER A 1 164 ? 1.563 -4.875 -15.329 1.00 97.31 164 SER A CA 1
ATOM 1251 C C . SER A 1 164 ? 1.987 -6.073 -16.160 1.00 97.31 164 SER A C 1
ATOM 1253 O O . SER A 1 164 ? 2.610 -5.900 -17.198 1.00 97.31 164 SER A O 1
ATOM 1255 N N . ASP A 1 165 ? 1.540 -7.249 -15.744 1.00 97.69 165 ASP A N 1
ATOM 1256 C CA . ASP A 1 165 ? 1.256 -8.361 -16.650 1.00 97.69 165 ASP A CA 1
ATOM 1257 C C . ASP A 1 165 ? -0.262 -8.360 -16.878 1.00 97.69 165 ASP A C 1
ATOM 1259 O O . ASP A 1 165 ? -1.039 -8.281 -15.915 1.00 97.69 165 ASP A O 1
ATOM 1263 N N . SER A 1 166 ? -0.716 -8.280 -18.132 1.00 95.44 166 SER A N 1
ATOM 1264 C CA . SER A 1 166 ? -2.148 -8.388 -18.404 1.00 95.44 166 SER A CA 1
ATOM 1265 C C . SER A 1 166 ? -2.519 -8.806 -19.816 1.00 95.44 166 SER A C 1
ATOM 1267 O O . SER A 1 166 ? -1.837 -8.504 -20.783 1.00 95.44 166 SER A O 1
ATOM 1269 N N . ARG A 1 167 ? -3.710 -9.386 -20.007 1.00 96.62 167 ARG A N 1
ATOM 1270 C CA . ARG A 1 167 ? -4.207 -9.601 -21.383 1.00 96.62 167 ARG A CA 1
ATOM 1271 C C . ARG A 1 167 ? -4.536 -8.282 -22.082 1.00 96.62 167 ARG A C 1
ATOM 1273 O O . ARG A 1 167 ? -4.268 -8.145 -23.271 1.00 96.62 167 ARG A O 1
ATOM 1280 N N . ALA A 1 168 ? -5.137 -7.335 -21.366 1.00 97.12 168 ALA A N 1
ATOM 1281 C CA . ALA A 1 168 ? -5.493 -6.030 -21.907 1.00 97.12 168 ALA A CA 1
ATOM 1282 C C . ALA A 1 168 ? -5.182 -4.906 -20.913 1.00 97.12 168 ALA A C 1
ATOM 1284 O O . ALA A 1 168 ? -5.813 -4.820 -19.852 1.00 97.12 168 ALA A O 1
ATOM 1285 N N . LEU A 1 169 ? -4.298 -3.993 -21.313 1.00 98.12 169 LEU A N 1
ATOM 1286 C CA . LEU A 1 169 ? -3.943 -2.793 -20.564 1.00 98.12 169 LEU A CA 1
ATOM 1287 C C . LEU A 1 169 ? -4.437 -1.539 -21.290 1.00 98.12 169 LEU A C 1
ATOM 1289 O O . LEU A 1 169 ? -4.176 -1.327 -22.472 1.00 98.12 169 LEU A O 1
ATOM 1293 N N . ARG A 1 170 ? -5.153 -0.672 -20.567 1.00 98.31 170 ARG A N 1
ATOM 1294 C CA . ARG A 1 170 ? -5.471 0.689 -21.015 1.00 98.31 170 ARG A CA 1
ATOM 1295 C C . ARG A 1 170 ? -5.011 1.719 -19.993 1.00 98.31 170 ARG A C 1
ATOM 1297 O O . ARG A 1 170 ? -5.456 1.676 -18.844 1.00 98.31 170 ARG A O 1
ATOM 1304 N N . VAL A 1 171 ? -4.190 2.673 -20.416 1.00 98.25 171 VAL A N 1
ATOM 1305 C CA . VAL A 1 171 ? -3.735 3.792 -19.581 1.00 98.25 171 VAL A CA 1
ATOM 1306 C C . VAL A 1 171 ? -4.065 5.112 -20.271 1.00 98.25 171 VAL A C 1
ATOM 1308 O O . VAL A 1 171 ? -3.761 5.281 -21.443 1.00 98.25 171 VAL A O 1
ATOM 1311 N N . GLY A 1 172 ? -4.693 6.058 -19.574 1.00 92.94 172 GLY A N 1
ATOM 1312 C CA . GLY A 1 172 ? -4.949 7.363 -20.185 1.00 92.94 172 GLY A CA 1
ATOM 1313 C C . GLY A 1 172 ? -5.628 8.397 -19.300 1.00 92.94 172 GLY A C 1
ATOM 1314 O O . GLY A 1 172 ? -5.621 8.296 -18.075 1.00 92.94 172 GLY A O 1
ATOM 1315 N N . GLY A 1 173 ? -6.219 9.417 -19.916 1.00 96.75 173 GLY A N 1
ATOM 1316 C CA . GLY A 1 173 ? -6.860 10.541 -19.224 1.00 96.75 173 GLY A CA 1
ATOM 1317 C C . GLY A 1 173 ? -6.136 11.860 -19.477 1.00 96.75 173 GLY A C 1
ATOM 1318 O O . GLY A 1 173 ? -5.585 12.050 -20.556 1.00 96.75 173 GLY A O 1
ATOM 1319 N N . ARG A 1 174 ? -6.168 12.774 -18.500 1.00 98.25 174 ARG A N 1
ATOM 1320 C CA . ARG A 1 174 ? -5.466 14.064 -18.554 1.00 98.25 174 ARG A CA 1
ATOM 1321 C C . ARG A 1 174 ? -4.334 14.067 -17.535 1.00 98.25 174 ARG A C 1
ATOM 1323 O O . ARG A 1 174 ? -4.619 14.254 -16.350 1.00 98.25 174 ARG A O 1
ATOM 1330 N N . ASN A 1 175 ? -3.090 13.863 -17.962 1.00 97.94 175 ASN A N 1
ATOM 1331 C CA . ASN A 1 175 ? -1.971 13.772 -17.025 1.00 97.94 175 ASN A CA 1
ATOM 1332 C C . ASN A 1 175 ? -0.717 14.514 -17.479 1.00 97.94 175 ASN A C 1
ATOM 1334 O O . ASN A 1 175 ? -0.507 14.688 -18.664 1.00 97.94 175 ASN A O 1
ATOM 1338 N N . GLU A 1 176 ? 0.163 14.912 -16.565 1.00 98.25 176 GLU A N 1
ATOM 1339 C CA . GLU A 1 176 ? 1.462 15.454 -16.995 1.00 98.25 176 GLU A CA 1
ATOM 1340 C C . GLU A 1 176 ? 2.359 14.316 -17.498 1.00 98.25 176 GLU A C 1
ATOM 1342 O O . GLU A 1 176 ? 2.885 14.362 -18.605 1.00 98.25 176 GLU A O 1
ATOM 1347 N N . LYS A 1 177 ? 2.520 13.249 -16.703 1.00 98.12 177 LYS A N 1
ATOM 1348 C CA . LYS A 1 177 ? 3.455 12.154 -17.005 1.00 98.12 177 LYS A CA 1
ATOM 1349 C C . LYS A 1 177 ? 2.815 10.784 -16.838 1.00 98.12 177 LYS A C 1
ATOM 1351 O O . LYS A 1 177 ? 2.337 10.429 -15.757 1.00 98.12 177 LYS A O 1
ATOM 1356 N N . ILE A 1 178 ? 2.917 9.961 -17.874 1.00 98.31 178 ILE A N 1
ATOM 1357 C CA . ILE A 1 178 ? 2.594 8.535 -17.837 1.00 98.31 178 ILE A CA 1
ATOM 1358 C C . ILE A 1 178 ? 3.877 7.729 -18.061 1.00 98.31 178 ILE A C 1
ATOM 1360 O O . ILE A 1 178 ? 4.590 7.939 -19.037 1.00 98.31 178 ILE A O 1
ATOM 1364 N N . LYS A 1 179 ? 4.155 6.772 -17.169 1.00 98.38 179 LYS A N 1
ATOM 1365 C CA . LYS A 1 179 ? 5.171 5.730 -17.360 1.00 98.38 179 LYS A CA 1
ATOM 1366 C C . LYS A 1 179 ? 4.523 4.351 -17.278 1.00 98.38 179 LYS A C 1
ATOM 1368 O O . LYS A 1 179 ? 3.987 3.997 -16.226 1.00 98.38 179 LYS A O 1
ATOM 1373 N N . VAL A 1 180 ? 4.619 3.572 -18.347 1.00 98.12 180 VAL A N 1
ATOM 1374 C CA . VAL A 1 180 ? 4.094 2.204 -18.429 1.00 98.12 180 VAL A CA 1
ATOM 1375 C C . VAL A 1 180 ? 5.236 1.230 -18.679 1.00 98.12 180 VAL A C 1
ATOM 1377 O O . VAL A 1 180 ? 6.049 1.439 -19.573 1.00 98.12 180 VAL A O 1
ATOM 1380 N N . THR A 1 181 ? 5.278 0.168 -17.883 1.00 97.88 181 THR A N 1
ATOM 1381 C CA . THR A 1 181 ? 6.038 -1.050 -18.161 1.00 97.88 181 THR A CA 1
ATOM 1382 C C . THR A 1 181 ? 5.040 -2.200 -18.209 1.00 97.88 181 THR A C 1
ATOM 1384 O O . THR A 1 181 ? 4.338 -2.404 -17.217 1.00 97.88 181 THR A O 1
ATOM 1387 N N . SER A 1 182 ? 4.913 -2.905 -19.331 1.00 95.19 182 SER A N 1
ATOM 1388 C CA . SER A 1 182 ? 3.913 -3.970 -19.455 1.00 95.19 182 SER A CA 1
ATOM 1389 C C . SER A 1 182 ? 4.413 -5.178 -20.232 1.00 95.19 182 SER A C 1
ATOM 1391 O O . SER A 1 182 ? 5.087 -5.023 -21.240 1.00 95.19 182 SER A O 1
ATOM 1393 N N . ASP A 1 183 ? 3.983 -6.356 -19.806 1.00 95.69 183 ASP A N 1
ATOM 1394 C CA . ASP A 1 183 ? 3.790 -7.502 -20.693 1.00 95.69 183 ASP A CA 1
ATOM 1395 C C . ASP A 1 183 ? 2.283 -7.585 -20.959 1.00 95.69 183 ASP A C 1
ATOM 1397 O O . ASP A 1 183 ? 1.482 -7.592 -20.014 1.00 95.69 183 ASP A O 1
ATOM 1401 N N . SER A 1 184 ? 1.854 -7.463 -22.218 1.00 93.19 184 SER A N 1
ATOM 1402 C CA . SER A 1 184 ? 0.429 -7.611 -22.518 1.00 93.19 184 SER A CA 1
ATOM 1403 C C . SER A 1 184 ? 0.106 -8.033 -23.939 1.00 93.19 184 SER A C 1
ATOM 1405 O O . SER A 1 184 ? 0.820 -7.734 -24.885 1.00 93.19 184 SER A O 1
ATOM 1407 N N . ARG A 1 185 ? -1.056 -8.665 -24.143 1.00 94.38 185 ARG A N 1
ATOM 1408 C CA . ARG A 1 185 ? -1.510 -8.976 -25.514 1.00 94.38 185 ARG A CA 1
ATOM 1409 C C . ARG A 1 185 ? -1.981 -7.732 -26.264 1.00 94.38 185 ARG A C 1
ATOM 1411 O O . ARG A 1 185 ? -1.771 -7.638 -27.467 1.00 94.38 185 ARG A O 1
ATOM 1418 N N . ALA A 1 186 ? -2.634 -6.808 -25.563 1.00 93.88 186 ALA A N 1
ATOM 1419 C CA . ALA A 1 186 ? -3.120 -5.558 -26.127 1.00 93.88 186 ALA A CA 1
ATOM 1420 C C . ALA A 1 186 ? -2.872 -4.395 -25.163 1.00 93.88 186 ALA A C 1
ATOM 1422 O O . ALA A 1 186 ? -3.435 -4.366 -24.061 1.00 93.88 186 ALA A O 1
ATOM 1423 N N . LEU A 1 187 ? -2.111 -3.403 -25.622 1.00 96.31 187 LEU A N 1
ATOM 1424 C CA . LEU A 1 187 ? -1.811 -2.184 -24.882 1.00 96.31 187 LEU A CA 1
ATOM 1425 C C . LEU A 1 187 ? -2.363 -0.964 -25.623 1.00 96.31 187 LEU A C 1
ATOM 1427 O O . LEU A 1 187 ? -2.133 -0.770 -26.814 1.00 96.31 187 LEU A O 1
ATOM 1431 N N . ARG A 1 188 ? -3.106 -0.125 -24.895 1.00 96.25 188 ARG A N 1
ATOM 1432 C CA . ARG A 1 188 ? -3.508 1.211 -25.349 1.00 96.25 188 ARG A CA 1
ATOM 1433 C C . ARG A 1 188 ? -3.061 2.267 -24.350 1.00 96.25 188 ARG A C 1
ATOM 1435 O O . ARG A 1 188 ? -3.469 2.203 -23.184 1.00 96.25 188 ARG A O 1
ATOM 1442 N N . VAL A 1 189 ? -2.290 3.249 -24.806 1.00 95.94 189 VAL A N 1
ATOM 1443 C CA . VAL A 1 189 ? -1.889 4.408 -23.998 1.00 95.94 189 VAL A CA 1
ATOM 1444 C C . VAL A 1 189 ? -2.275 5.684 -24.731 1.00 95.94 189 VAL A C 1
ATOM 1446 O O . VAL A 1 189 ? -1.953 5.831 -25.902 1.00 95.94 189 VAL A O 1
ATOM 1449 N N . GLY A 1 190 ? -2.984 6.596 -24.063 1.00 90.19 190 GLY A N 1
ATOM 1450 C CA . GLY A 1 190 ? -3.405 7.821 -24.739 1.00 90.19 190 GLY A CA 1
ATOM 1451 C C . GLY A 1 190 ? -4.132 8.862 -23.899 1.00 90.19 190 GLY A C 1
ATOM 1452 O O . GLY A 1 190 ? -4.234 8.767 -22.669 1.00 90.19 190 GLY A O 1
ATOM 1453 N N . GLY A 1 191 ? -4.662 9.875 -24.578 1.00 94.75 191 GLY A N 1
ATOM 1454 C CA . GLY A 1 191 ? -5.347 11.024 -23.979 1.00 94.75 191 GLY A CA 1
ATOM 1455 C C . GLY A 1 191 ? -4.450 12.257 -23.853 1.00 94.75 191 GLY A C 1
ATOM 1456 O O . GLY A 1 191 ? -3.343 12.301 -24.375 1.00 94.75 191 GLY A O 1
ATOM 1457 N N . ARG A 1 192 ? -4.916 13.284 -23.133 1.00 96.56 192 ARG A N 1
ATOM 1458 C CA . ARG A 1 192 ? -4.225 14.578 -23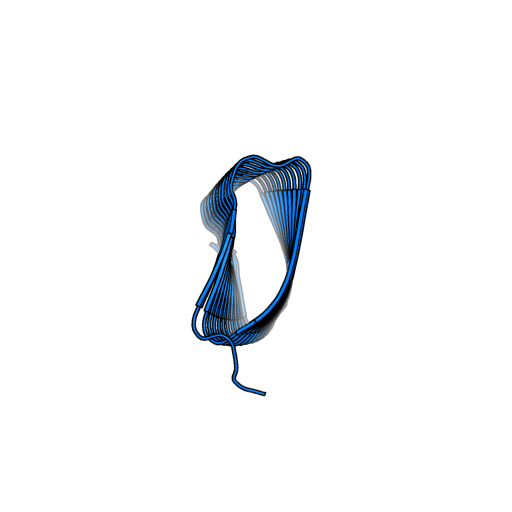.055 1.00 96.56 192 ARG A CA 1
ATOM 1459 C C . ARG A 1 192 ? -3.064 14.522 -22.064 1.00 96.56 192 ARG A C 1
ATOM 1461 O O . ARG A 1 192 ? -3.278 14.769 -20.874 1.00 96.56 192 ARG A O 1
ATOM 1468 N N . ASN A 1 193 ? -1.861 14.204 -22.543 1.00 95.56 193 ASN A N 1
ATOM 1469 C CA . ASN A 1 193 ? -0.680 14.090 -21.691 1.00 95.56 193 ASN A CA 1
ATOM 1470 C C . ASN A 1 193 ? 0.525 14.880 -22.205 1.00 95.56 193 ASN A C 1
ATOM 1472 O O . ASN A 1 193 ? 0.717 14.968 -23.410 1.00 95.56 193 ASN A O 1
ATOM 1476 N N . GLU A 1 194 ? 1.347 15.424 -21.301 1.00 96.75 194 GLU A N 1
ATOM 1477 C CA . GLU A 1 194 ? 2.575 16.132 -21.704 1.00 96.75 194 GLU A CA 1
ATOM 1478 C C . GLU A 1 194 ? 3.701 15.160 -22.065 1.00 96.75 194 GLU A C 1
ATOM 1480 O O . GLU A 1 194 ? 4.453 15.399 -23.004 1.00 96.75 194 GLU A O 1
ATOM 1485 N N . LYS A 1 195 ? 3.853 14.065 -21.305 1.00 96.00 195 LYS A N 1
ATOM 1486 C CA . LYS A 1 195 ? 4.878 13.040 -21.549 1.00 96.00 195 LYS A CA 1
ATOM 1487 C C . LYS A 1 195 ? 4.332 11.638 -21.325 1.00 96.00 195 LYS A C 1
ATOM 1489 O O . LYS A 1 195 ? 3.807 11.320 -20.253 1.00 96.00 195 LYS A O 1
ATOM 1494 N N . ILE A 1 196 ? 4.553 10.768 -22.302 1.00 96.81 196 ILE A N 1
ATOM 1495 C CA . ILE A 1 196 ? 4.266 9.336 -22.221 1.00 96.81 196 ILE A CA 1
ATOM 1496 C C . ILE A 1 196 ? 5.579 8.581 -22.446 1.00 96.81 196 ILE A C 1
ATOM 1498 O O . ILE A 1 196 ? 6.307 8.854 -23.392 1.00 96.81 196 ILE A O 1
ATOM 1502 N N . LYS A 1 197 ? 5.902 7.646 -21.547 1.00 96.56 197 LYS A N 1
ATOM 1503 C CA . LYS A 1 197 ? 6.994 6.682 -21.720 1.00 96.56 197 LYS A CA 1
ATOM 1504 C C . LYS A 1 197 ? 6.447 5.271 -21.566 1.00 96.56 197 LYS A C 1
ATOM 1506 O O . LYS A 1 197 ? 5.999 4.908 -20.475 1.00 96.56 197 LYS A O 1
ATOM 1511 N N . VAL A 1 198 ? 6.536 4.484 -22.629 1.00 96.38 198 VAL A N 1
ATOM 1512 C CA . VAL A 1 198 ? 6.109 3.084 -22.660 1.00 96.38 198 VAL A CA 1
ATOM 1513 C C . VAL A 1 198 ? 7.327 2.188 -22.857 1.00 96.38 198 VAL A C 1
ATOM 1515 O O . VAL A 1 198 ? 8.217 2.474 -23.649 1.00 96.38 198 VAL A O 1
ATOM 1518 N N . THR A 1 199 ? 7.381 1.110 -22.089 1.00 95.62 199 THR A N 1
ATOM 1519 C CA . THR A 1 199 ? 8.257 -0.035 -22.328 1.00 95.62 199 THR A CA 1
ATOM 1520 C C . THR A 1 199 ? 7.350 -1.249 -22.294 1.00 95.62 199 THR A C 1
ATOM 1522 O O . THR A 1 199 ? 6.757 -1.526 -21.252 1.00 95.62 199 THR A O 1
ATOM 1525 N N . SER A 1 200 ? 7.165 -1.922 -23.422 1.00 89.69 200 SER A N 1
ATOM 1526 C CA . SER A 1 200 ? 6.238 -3.043 -23.492 1.00 89.69 200 SER A CA 1
ATOM 1527 C C . SER A 1 200 ? 6.794 -4.159 -24.347 1.00 89.69 200 SER A C 1
ATOM 1529 O O . SER A 1 200 ? 7.337 -3.888 -25.412 1.00 89.69 200 SER A O 1
ATOM 1531 N N . ASP A 1 201 ? 6.561 -5.386 -23.905 1.00 86.88 201 ASP A N 1
ATOM 1532 C CA . ASP A 1 201 ? 6.498 -6.542 -24.788 1.00 86.88 201 ASP A CA 1
ATOM 1533 C C . ASP A 1 201 ? 5.010 -6.791 -25.061 1.00 86.88 201 ASP A C 1
ATOM 1535 O O . ASP A 1 201 ? 4.250 -7.166 -24.166 1.00 86.88 201 ASP A O 1
ATOM 1539 N N . SER A 1 202 ? 4.517 -6.380 -26.230 1.00 79.31 202 SER A N 1
ATOM 1540 C CA . SER A 1 202 ? 3.106 -6.587 -26.557 1.00 79.31 202 SER A CA 1
ATOM 1541 C C . SER A 1 202 ? 2.873 -6.802 -28.034 1.00 79.31 202 SER A C 1
ATOM 1543 O O . SER A 1 202 ? 3.496 -6.155 -28.869 1.00 79.31 202 SER A O 1
ATOM 1545 N N . ARG A 1 203 ? 1.904 -7.667 -28.345 1.00 73.00 203 ARG A N 1
ATOM 1546 C CA . ARG A 1 203 ? 1.575 -8.062 -29.724 1.00 73.00 203 ARG A CA 1
ATOM 1547 C C . ARG A 1 203 ? 0.787 -7.002 -30.500 1.00 73.00 203 ARG A C 1
ATOM 1549 O O . ARG A 1 203 ? 0.705 -7.086 -31.717 1.00 73.00 203 ARG A O 1
ATOM 1556 N N . ALA A 1 204 ? 0.187 -6.032 -29.808 1.00 69.06 204 ALA A N 1
ATOM 1557 C CA . ALA A 1 204 ? -0.532 -4.915 -30.413 1.00 69.06 204 ALA A CA 1
ATOM 1558 C C . ALA A 1 204 ? -0.410 -3.657 -29.537 1.00 69.06 204 ALA A C 1
ATOM 1560 O O . ALA A 1 204 ? -0.985 -3.596 -28.442 1.00 69.06 204 ALA A O 1
ATOM 1561 N N . LEU A 1 205 ? 0.307 -2.656 -30.053 1.00 74.75 205 LEU A N 1
ATOM 1562 C CA . LEU A 1 205 ? 0.506 -1.338 -29.449 1.00 74.75 205 LEU A CA 1
ATOM 1563 C C . LEU A 1 205 ? -0.333 -0.289 -30.179 1.00 74.75 205 LEU A C 1
ATOM 1565 O O . LEU A 1 205 ? -0.281 -0.198 -31.400 1.00 74.75 205 LEU A O 1
ATOM 1569 N N . TRP A 1 206 ? -1.090 0.510 -29.424 1.00 72.12 206 TRP A N 1
ATOM 1570 C CA . TRP A 1 206 ? -1.778 1.694 -29.943 1.00 72.12 206 TRP A CA 1
ATOM 1571 C C . TRP A 1 206 ? -1.465 2.904 -29.064 1.00 72.12 206 TRP A C 1
ATOM 1573 O O . TRP A 1 206 ? -1.792 2.903 -27.868 1.00 72.12 206 TRP A O 1
ATOM 1583 N N . GLU A 1 207 ? -0.883 3.932 -29.675 1.00 67.88 207 GLU A N 1
ATOM 1584 C CA . GLU A 1 207 ? -0.583 5.226 -29.060 1.00 67.88 207 GLU A CA 1
ATOM 1585 C C . GLU A 1 207 ? -1.417 6.314 -29.754 1.00 67.88 207 GLU A C 1
ATOM 1587 O O . GLU A 1 207 ? -1.473 6.357 -30.982 1.00 67.88 207 GLU A O 1
ATOM 1592 N N . SER A 1 208 ? -2.135 7.131 -28.973 1.00 58.00 208 SER A N 1
ATOM 1593 C CA . SER A 1 208 ? -3.004 8.214 -29.473 1.00 58.00 208 SER A CA 1
ATOM 1594 C C . SER A 1 208 ? -3.080 9.397 -28.518 1.00 58.00 208 SER A C 1
ATOM 1596 O O . SER A 1 208 ? -3.423 9.146 -27.331 1.00 58.00 208 SER A O 1
#

Radius of gyration: 18.6 Å; Cα contacts (8 Å, |Δi|>4): 690; chains: 1; bounding box: 37×37×54 Å

Mean predicted aligned error: 3.44 Å

Sequence (208 aa):
MSKCEQLRVGGRNEKIKVTSDSRALRVGGRNEKIKVTSDSRALRVGGRNEKIKVTSDSRALRVGGRNENIKVTSDSRALRVGGRNEKIKVTSDSRALRVGGRNEKIKVTSGSRALRVGGRNEKIKVTSDSRALRVGGRNEKIKVTSDSRALRVGGRNEKIKVTSDSRALRVGGRNEKIKVTSDSRALRVGGRNEKIKVTSDSRALWES

Secondary structure (DSSP, 8-state):
-PPEEEEEE-SEEEEEEEEEEEEEEEE-SEEEEEEEEEEEEEEEE-SEEEEEEEEEEEEEEEE-SEEEEEEEEEEEEEEEE-SEEEEEEEEEEEEEEEE-SEEEEEEEEEEEEEEEE-SEEEEEEEEEEEEEEEE-SEEEEEEEEEEEEEEEE-SEEEEEEEEEEEEEEEEEEEEEEEEEEEEEEEEEEEEEEEEEEEEEEES-EEE-

Foldseek 3Di:
DDAAAEEEEEEEEQEAEDEGEYQEYEYEYEYAEYEYEYEYQEYEYEYEYAEYEYEYEYQEYEYEYEYAEYEYEYEYQEYEYEYEYAEYEYEYEYQEYEYEYEYAEYEYEYEYQEYEYEYAYAEYEYEYEYQEYEYEYHYAEYEYEYEYQEYEYEYAYAEYEYEYEYQEYEYEYAYAEYEYEYEYQYYEYEDHYNYYHYDYDYPYYDYD

pLDDT: mean 95.89, std 7.55, range [47.31, 98.94]